Protein AF-A0A1L8WB40-F1 (afdb_monomer)

Secondary structure (DSSP, 8-state):
-HHHHHHTT----PPPTT-GGGTHHHHHHHHHHHHHTGGGSTT-TT----SPPPPHHHHHHHHHHIIIIIITTSPPTTTSS-HHHHHHHS-------SSHHHHHHHH----EEEEPBTTBEEETTEEEB-GGGGGGTTSEEEEEEETTEEEEEEEEETTEEEEEEE-TTTS-----HHHHHHHHT-

Radius of gyration: 23.48 Å; Cα contacts (8 Å, |Δi|>4): 204; chains: 1; bounding box: 61×47×58 Å

Organism: NCBI:txid150033

Structure (mmCIF, N/CA/C/O backbone):
data_AF-A0A1L8WB40-F1
#
_entry.id   AF-A0A1L8WB40-F1
#
loop_
_atom_site.group_PDB
_atom_site.id
_atom_site.type_symbol
_atom_site.label_atom_id
_atom_site.label_alt_id
_atom_site.label_comp_id
_atom_site.label_asym_id
_atom_site.label_entity_id
_atom_site.label_seq_id
_atom_site.pdbx_PDB_ins_code
_atom_site.Cartn_x
_atom_site.Cartn_y
_atom_site.Cartn_z
_atom_site.occupancy
_atom_site.B_iso_or_equiv
_atom_site.auth_seq_id
_atom_site.auth_comp_id
_atom_site.auth_asym_id
_atom_site.auth_atom_id
_atom_site.pdbx_PDB_model_num
ATOM 1 N N . MET A 1 1 ? -8.035 -10.895 1.094 1.00 56.00 1 MET A N 1
ATOM 2 C CA . MET A 1 1 ? -7.595 -10.949 -0.316 1.00 56.00 1 MET A CA 1
ATOM 3 C C . MET A 1 1 ? -8.743 -11.360 -1.226 1.00 56.00 1 MET A C 1
ATOM 5 O O . MET A 1 1 ? -9.128 -10.545 -2.044 1.00 56.00 1 MET A O 1
ATOM 9 N N . GLU A 1 2 ? -9.346 -12.543 -1.054 1.00 64.19 2 GLU A N 1
ATOM 10 C CA . GLU A 1 2 ? -10.452 -13.003 -1.922 1.00 64.19 2 GLU A CA 1
ATOM 11 C C . GLU A 1 2 ? -11.680 -12.093 -1.887 1.00 64.19 2 GLU A C 1
ATOM 13 O O . GLU A 1 2 ? -12.143 -11.659 -2.933 1.00 64.19 2 GLU A O 1
ATOM 18 N N . GLN A 1 3 ? -12.144 -11.724 -0.694 1.00 62.78 3 GLN A N 1
ATOM 19 C CA . GLN A 1 3 ? -13.311 -10.852 -0.537 1.00 62.78 3 GLN A CA 1
ATOM 20 C C . GLN A 1 3 ? -13.087 -9.454 -1.145 1.00 62.78 3 GLN A C 1
ATOM 22 O O . GLN A 1 3 ? -13.896 -8.993 -1.934 1.00 62.78 3 GLN A O 1
ATOM 27 N N . VAL A 1 4 ? -11.916 -8.855 -0.900 1.00 66.19 4 VAL A N 1
ATOM 28 C CA . VAL A 1 4 ? -11.497 -7.567 -1.491 1.00 66.19 4 VAL A CA 1
ATOM 29 C C . VAL A 1 4 ? -11.427 -7.639 -3.020 1.00 66.19 4 VAL A C 1
ATOM 31 O O . VAL A 1 4 ? -11.829 -6.707 -3.709 1.00 66.19 4 VAL A O 1
ATOM 34 N N . ALA A 1 5 ? -10.927 -8.749 -3.569 1.00 67.81 5 ALA A N 1
ATOM 35 C CA . ALA A 1 5 ? -10.870 -8.935 -5.012 1.00 67.81 5 ALA A CA 1
ATOM 36 C C . ALA A 1 5 ? -12.270 -9.075 -5.624 1.00 67.81 5 ALA A C 1
ATOM 38 O O . ALA A 1 5 ? -12.523 -8.501 -6.678 1.00 67.81 5 ALA A O 1
ATOM 39 N N . VAL A 1 6 ? -13.190 -9.774 -4.953 1.00 69.56 6 VAL A N 1
ATOM 40 C CA . VAL A 1 6 ? -14.598 -9.857 -5.368 1.00 69.56 6 VAL A CA 1
ATOM 41 C C . VAL A 1 6 ? -15.255 -8.475 -5.350 1.00 69.56 6 VAL A C 1
ATOM 43 O O . VAL A 1 6 ? -15.879 -8.101 -6.343 1.00 69.56 6 VAL A O 1
ATOM 46 N N . ASP A 1 7 ? -15.049 -7.697 -4.286 1.00 66.44 7 ASP A N 1
ATOM 47 C CA . ASP A 1 7 ? -15.608 -6.348 -4.137 1.00 66.44 7 ASP A CA 1
ATOM 48 C C . ASP A 1 7 ? -15.095 -5.399 -5.241 1.00 66.44 7 ASP A C 1
ATOM 50 O O . ASP A 1 7 ? -15.868 -4.665 -5.856 1.00 66.44 7 ASP A O 1
ATOM 54 N N . LEU A 1 8 ? -13.810 -5.501 -5.599 1.00 67.81 8 LEU A N 1
ATOM 55 C CA . LEU A 1 8 ? -13.196 -4.761 -6.712 1.00 67.81 8 LEU A CA 1
ATOM 56 C C . LEU A 1 8 ? -13.492 -5.335 -8.106 1.00 67.81 8 LEU A C 1
ATOM 58 O O . LEU A 1 8 ? -13.026 -4.791 -9.114 1.00 67.81 8 LEU A O 1
ATOM 62 N N . ARG A 1 9 ? -14.237 -6.444 -8.189 1.00 69.44 9 ARG A N 1
ATOM 63 C CA . ARG A 1 9 ? -14.461 -7.217 -9.424 1.00 69.44 9 ARG A CA 1
ATOM 64 C C . ARG A 1 9 ? -13.151 -7.637 -10.107 1.00 69.44 9 ARG A C 1
ATOM 66 O O . ARG A 1 9 ? -13.083 -7.771 -11.329 1.00 69.44 9 ARG A O 1
ATOM 73 N N . ILE A 1 10 ? -12.103 -7.848 -9.317 1.00 73.31 10 ILE A N 1
ATOM 74 C CA . ILE A 1 10 ? -10.821 -8.392 -9.753 1.00 73.31 10 ILE A CA 1
ATOM 75 C C . ILE A 1 10 ? -10.951 -9.909 -9.817 1.00 73.31 10 ILE A C 1
ATOM 77 O O . ILE A 1 10 ? -11.191 -10.583 -8.816 1.00 73.31 10 ILE A O 1
ATOM 81 N N . ASN A 1 11 ? -10.739 -10.464 -11.006 1.00 75.50 11 ASN A N 1
ATOM 82 C CA . ASN A 1 11 ? -10.680 -11.907 -11.167 1.00 75.50 11 ASN A CA 1
ATOM 83 C C . ASN A 1 11 ? -9.350 -12.445 -10.614 1.00 75.50 11 ASN A C 1
ATOM 85 O O . ASN A 1 11 ? -8.281 -12.143 -11.152 1.00 75.50 11 ASN A O 1
ATOM 89 N N . LEU A 1 12 ? -9.410 -13.244 -9.547 1.00 74.38 12 LEU A N 1
ATOM 90 C CA . LEU A 1 12 ? -8.233 -13.898 -8.981 1.00 74.38 12 LEU A CA 1
ATOM 91 C C . LEU A 1 12 ? -7.868 -15.131 -9.803 1.00 74.38 12 LEU A C 1
ATOM 93 O O . LEU A 1 12 ? -8.514 -16.173 -9.737 1.00 74.38 12 LEU A O 1
ATOM 97 N N . ILE A 1 13 ? -6.787 -15.013 -10.567 1.00 74.12 13 ILE A N 1
ATOM 98 C CA . ILE A 1 13 ? -6.238 -16.123 -11.341 1.00 74.12 13 ILE A CA 1
ATOM 99 C C . ILE A 1 13 ? -5.147 -16.792 -10.506 1.00 74.12 13 ILE A C 1
ATOM 101 O O . ILE A 1 13 ? -4.010 -16.321 -10.446 1.00 74.12 13 ILE A O 1
ATOM 105 N N . PHE A 1 14 ? -5.482 -17.912 -9.870 1.00 72.00 14 PHE A N 1
ATOM 106 C CA . PHE A 1 14 ? -4.502 -18.733 -9.166 1.00 72.00 14 PHE A CA 1
ATOM 107 C C . PHE A 1 14 ? -3.795 -19.670 -10.151 1.00 72.00 14 PHE A C 1
ATOM 109 O O . PHE A 1 14 ? -4.425 -20.467 -10.845 1.00 72.00 14 PHE A O 1
ATOM 116 N N . SER A 1 15 ? -2.464 -19.594 -10.222 1.00 67.38 15 SER A N 1
ATOM 117 C CA . SER A 1 15 ? -1.681 -20.568 -10.988 1.00 67.38 15 SER A CA 1
ATOM 118 C C . SER A 1 15 ? -1.681 -21.915 -10.262 1.00 67.38 15 SER A C 1
ATOM 120 O O . SER A 1 15 ? -1.287 -21.960 -9.095 1.00 67.38 15 SER A O 1
ATOM 122 N N . ALA A 1 16 ? -2.032 -23.004 -10.945 1.00 68.44 16 ALA A N 1
ATOM 123 C CA . ALA A 1 16 ? -1.848 -24.344 -10.397 1.00 68.44 16 ALA A CA 1
ATOM 124 C C . ALA A 1 16 ? -0.353 -24.657 -10.191 1.00 68.44 16 ALA A C 1
ATOM 126 O O . ALA A 1 16 ? 0.513 -24.183 -10.938 1.00 68.44 16 ALA A O 1
ATOM 127 N N . ILE A 1 17 ? -0.050 -25.460 -9.170 1.00 66.31 17 ILE A N 1
ATOM 128 C CA . ILE A 1 17 ? 1.313 -25.903 -8.853 1.00 66.31 17 ILE A CA 1
ATOM 129 C C . ILE A 1 17 ? 1.899 -26.617 -10.084 1.00 66.31 17 ILE A C 1
ATOM 131 O O . ILE A 1 17 ? 1.259 -27.490 -10.662 1.00 66.31 17 ILE A O 1
ATOM 135 N N . GLY A 1 18 ? 3.105 -26.221 -10.507 1.00 61.97 18 GLY A N 1
ATOM 136 C CA . GLY A 1 18 ? 3.812 -26.841 -11.636 1.00 61.97 18 GLY A CA 1
ATOM 137 C C . GLY A 1 18 ? 3.418 -26.353 -13.037 1.00 61.97 18 GLY A C 1
ATOM 138 O O . GLY A 1 18 ? 3.953 -26.873 -14.012 1.00 61.97 18 GLY A O 1
ATOM 139 N N . ILE A 1 19 ? 2.536 -25.350 -13.176 1.00 65.00 19 ILE A N 1
ATOM 140 C CA . ILE A 1 19 ? 2.158 -24.792 -14.489 1.00 65.00 19 ILE A CA 1
ATOM 141 C C . ILE A 1 19 ? 2.789 -23.398 -14.693 1.00 65.00 19 ILE A C 1
ATOM 143 O O . ILE A 1 19 ? 2.250 -22.396 -14.217 1.00 65.00 19 ILE A O 1
ATOM 147 N N . PRO A 1 20 ? 3.899 -23.283 -15.449 1.00 58.06 20 PRO A N 1
ATOM 148 C CA . PRO A 1 20 ? 4.644 -22.026 -15.607 1.00 58.06 20 PRO A CA 1
ATOM 149 C C . PRO A 1 20 ? 3.944 -20.990 -16.502 1.00 58.06 20 PRO A C 1
ATOM 151 O O . PRO A 1 20 ? 4.298 -19.811 -16.485 1.00 58.06 20 PRO A O 1
ATOM 154 N N . ARG A 1 21 ? 2.919 -21.388 -17.276 1.00 56.62 21 ARG A N 1
ATOM 155 C CA . ARG A 1 21 ? 2.256 -20.515 -18.269 1.00 56.62 21 ARG A CA 1
ATOM 156 C C . ARG A 1 21 ? 1.660 -19.228 -17.679 1.00 56.62 21 ARG A C 1
ATOM 158 O O . ARG A 1 21 ? 1.543 -18.249 -18.407 1.00 56.62 21 ARG A O 1
ATOM 165 N N . GLY A 1 22 ? 1.331 -19.202 -16.387 1.00 61.50 22 GLY A N 1
ATOM 166 C CA . GLY A 1 22 ? 0.844 -17.994 -15.708 1.00 61.50 22 GLY A CA 1
ATOM 167 C C . GLY A 1 22 ? 1.938 -17.026 -15.233 1.00 61.50 22 GLY A C 1
ATOM 168 O O . GLY A 1 22 ? 1.626 -15.879 -14.931 1.00 61.50 22 GLY A O 1
ATOM 169 N N . ARG A 1 23 ? 3.207 -17.458 -15.159 1.00 65.12 23 ARG A N 1
ATOM 170 C CA . ARG A 1 23 ? 4.288 -16.737 -14.451 1.00 65.12 23 ARG A CA 1
ATOM 171 C C . ARG A 1 23 ? 5.359 -16.133 -15.360 1.00 65.12 23 ARG A C 1
ATOM 173 O O . ARG A 1 23 ? 5.970 -15.137 -14.986 1.00 65.12 23 ARG A O 1
ATOM 180 N N . GLY A 1 24 ? 5.524 -16.646 -16.582 1.00 68.56 24 GLY A N 1
ATOM 181 C CA . GLY A 1 24 ? 6.648 -16.280 -17.460 1.00 68.56 24 GLY A CA 1
ATOM 182 C C . GLY A 1 24 ? 6.782 -14.786 -17.807 1.00 68.56 24 GLY A C 1
ATOM 183 O O . GLY A 1 24 ? 7.887 -14.307 -18.051 1.00 68.56 24 GLY A O 1
ATOM 184 N N . LYS A 1 25 ? 5.685 -14.012 -17.798 1.00 70.88 25 LYS A N 1
ATOM 185 C CA . LYS A 1 25 ? 5.754 -12.549 -17.993 1.00 70.88 25 LYS A CA 1
ATOM 186 C C . LYS A 1 25 ? 6.391 -11.836 -16.796 1.00 70.88 25 LYS A C 1
ATOM 188 O O . LYS A 1 25 ? 7.218 -10.951 -16.986 1.00 70.88 25 LYS A O 1
ATOM 193 N N . ILE A 1 26 ? 6.012 -12.239 -15.584 1.00 73.31 26 ILE A N 1
ATOM 194 C CA . ILE A 1 26 ? 6.526 -11.678 -14.329 1.00 73.31 26 ILE A CA 1
ATOM 195 C C . ILE A 1 26 ? 8.000 -12.064 -14.160 1.00 73.31 26 ILE A C 1
ATOM 197 O O . ILE A 1 26 ? 8.829 -11.222 -13.830 1.00 73.31 26 ILE A O 1
ATOM 201 N N . GLU A 1 27 ? 8.344 -13.311 -14.480 1.00 78.50 27 GLU A N 1
ATOM 202 C CA . GLU A 1 27 ? 9.726 -13.800 -14.448 1.00 78.50 27 GLU A CA 1
ATOM 203 C C . GLU A 1 27 ? 10.638 -13.003 -15.393 1.00 78.50 27 GLU A C 1
ATOM 205 O O . GLU A 1 27 ? 11.726 -12.590 -14.996 1.00 78.50 27 GLU A O 1
ATOM 210 N N . ARG A 1 28 ? 10.177 -12.692 -16.615 1.00 83.50 28 ARG A N 1
ATOM 211 C CA . ARG A 1 28 ? 10.947 -11.867 -17.561 1.00 83.50 28 ARG A CA 1
ATOM 212 C C . ARG A 1 28 ? 11.146 -10.431 -17.076 1.00 83.50 28 ARG A C 1
ATOM 214 O O . ARG A 1 28 ? 12.211 -9.852 -17.289 1.00 83.50 28 ARG A O 1
ATOM 221 N N . PHE A 1 29 ? 10.138 -9.853 -16.429 1.00 84.00 29 PHE A N 1
ATOM 222 C CA . PHE A 1 29 ? 10.260 -8.530 -15.824 1.00 84.00 29 PHE A CA 1
ATOM 223 C C . PHE A 1 29 ? 11.302 -8.521 -14.699 1.00 84.00 29 PHE A C 1
ATOM 225 O O . PHE A 1 29 ? 12.186 -7.668 -14.703 1.00 84.00 29 PHE A O 1
ATOM 232 N N . PHE A 1 30 ? 11.274 -9.506 -13.795 1.00 85.12 30 PHE A N 1
ATOM 233 C CA . PHE A 1 30 ? 12.296 -9.625 -12.750 1.00 85.12 30 PHE A CA 1
ATOM 234 C C . PHE A 1 30 ? 13.694 -9.852 -13.319 1.00 85.12 30 PHE A C 1
ATOM 236 O O . PHE A 1 30 ? 14.641 -9.229 -12.853 1.00 85.12 30 PHE A O 1
ATOM 243 N N . GLN A 1 31 ? 13.826 -10.661 -14.373 1.00 86.38 31 GLN A N 1
ATOM 244 C CA . GLN A 1 31 ? 15.098 -10.809 -15.076 1.00 86.38 31 GLN A CA 1
ATOM 245 C C . GLN A 1 31 ? 15.602 -9.467 -15.631 1.00 86.38 31 GLN A C 1
ATOM 247 O O . GLN A 1 31 ? 16.786 -9.170 -15.530 1.00 86.38 31 GLN A O 1
ATOM 252 N N . THR A 1 32 ? 14.703 -8.635 -16.163 1.00 88.00 32 THR A N 1
ATOM 253 C CA . THR A 1 32 ? 15.048 -7.304 -16.687 1.00 88.00 32 THR A CA 1
ATOM 254 C C . THR A 1 32 ? 15.503 -6.367 -15.570 1.00 88.00 32 THR A C 1
ATOM 256 O O . THR A 1 32 ? 16.492 -5.665 -15.735 1.00 88.00 32 THR A O 1
ATOM 259 N N . ILE A 1 33 ? 14.828 -6.377 -14.414 1.00 89.06 33 ILE A N 1
ATOM 260 C CA . ILE A 1 33 ? 15.270 -5.618 -13.234 1.00 89.06 33 ILE A CA 1
ATOM 261 C C . ILE A 1 33 ? 16.654 -6.089 -12.780 1.00 89.06 33 ILE A C 1
ATOM 263 O O . ILE A 1 33 ? 17.515 -5.256 -12.508 1.00 89.06 33 ILE A O 1
ATOM 267 N N . ASN A 1 34 ? 16.878 -7.403 -12.715 1.00 88.12 34 ASN A N 1
ATOM 268 C CA . ASN A 1 34 ? 18.169 -7.948 -12.310 1.00 88.12 34 ASN A CA 1
ATOM 269 C C . ASN A 1 34 ? 19.281 -7.447 -13.241 1.00 88.12 34 ASN A C 1
ATOM 271 O O . ASN A 1 34 ? 20.235 -6.843 -12.764 1.00 88.12 34 ASN A O 1
ATOM 275 N N . GLN A 1 35 ? 19.090 -7.603 -14.552 1.00 87.94 35 GLN A N 1
ATOM 276 C CA . GLN A 1 35 ? 20.104 -7.299 -15.564 1.00 87.94 35 GLN A CA 1
ATOM 277 C C . GLN A 1 35 ? 20.331 -5.802 -15.790 1.00 87.94 35 GLN A C 1
ATOM 279 O O . GLN A 1 35 ? 21.453 -5.363 -15.996 1.00 87.94 35 GLN A O 1
ATOM 284 N N . MET A 1 36 ? 19.268 -4.997 -15.789 1.00 88.06 36 MET A N 1
ATOM 285 C CA . MET A 1 36 ? 19.375 -3.582 -16.159 1.00 88.06 36 MET A CA 1
ATOM 286 C C . MET A 1 36 ? 19.547 -2.649 -14.962 1.00 88.06 36 MET A C 1
ATOM 288 O O . MET A 1 36 ? 20.077 -1.556 -15.129 1.00 88.06 36 MET A O 1
ATOM 292 N N . LEU A 1 37 ? 19.089 -3.051 -13.772 1.00 88.81 37 LEU A N 1
ATOM 293 C CA . LEU A 1 37 ? 19.162 -2.222 -12.570 1.00 88.81 37 LEU A CA 1
ATOM 294 C C . LEU A 1 37 ? 20.093 -2.830 -11.523 1.00 88.81 37 LEU A C 1
ATOM 296 O O . LEU A 1 37 ? 21.031 -2.164 -11.096 1.00 88.81 37 LEU A O 1
ATOM 300 N N . LEU A 1 38 ? 19.823 -4.058 -11.070 1.00 88.19 38 LEU A N 1
ATOM 301 C CA . LEU A 1 38 ? 20.480 -4.603 -9.875 1.00 88.19 38 LEU A CA 1
ATOM 302 C C . LEU A 1 38 ? 21.948 -4.951 -10.106 1.00 88.19 38 LEU A C 1
ATOM 304 O O . LEU A 1 38 ? 22.751 -4.685 -9.218 1.00 88.19 38 LEU A O 1
ATOM 308 N N . GLU A 1 39 ? 22.306 -5.449 -11.290 1.00 86.12 39 GLU A N 1
ATOM 309 C CA . GLU A 1 39 ? 23.699 -5.679 -11.696 1.00 86.12 39 GLU A CA 1
ATOM 310 C C . GLU A 1 39 ? 24.565 -4.412 -11.605 1.00 86.12 39 GLU A C 1
ATOM 312 O O . GLU A 1 39 ? 25.773 -4.513 -11.448 1.00 86.12 39 GLU A O 1
ATOM 317 N N . GLY A 1 40 ? 23.985 -3.210 -11.664 1.00 83.06 40 GLY A N 1
ATOM 318 C CA . GLY A 1 40 ? 24.723 -1.950 -11.515 1.00 83.06 40 GLY A CA 1
ATOM 319 C C . GLY A 1 40 ? 24.807 -1.420 -10.079 1.00 83.06 40 GLY A C 1
ATOM 320 O O . GLY A 1 40 ? 25.403 -0.366 -9.855 1.00 83.06 40 GLY A O 1
ATOM 321 N N . LEU A 1 41 ? 24.174 -2.080 -9.101 1.00 86.62 41 LEU A N 1
ATOM 322 C CA . LEU A 1 41 ? 24.087 -1.592 -7.722 1.00 86.62 41 LEU A CA 1
ATOM 323 C C . LEU A 1 41 ? 25.095 -2.281 -6.788 1.00 86.62 41 LEU A C 1
ATOM 325 O O . LEU A 1 41 ? 25.393 -3.468 -6.946 1.00 86.62 41 LEU A O 1
ATOM 329 N N . PRO A 1 42 ? 25.593 -1.562 -5.763 1.00 82.06 42 PRO A N 1
ATOM 330 C CA . PRO A 1 42 ? 26.473 -2.151 -4.763 1.00 82.06 42 PRO A CA 1
ATOM 331 C C . PRO A 1 42 ? 25.717 -3.197 -3.933 1.00 82.06 42 PRO A C 1
ATOM 333 O O . PRO A 1 42 ? 24.586 -2.963 -3.500 1.00 82.06 42 PRO A O 1
ATOM 336 N N . GLY A 1 43 ? 26.355 -4.346 -3.700 1.00 77.88 43 GLY A N 1
ATOM 337 C CA . GLY A 1 43 ? 25.769 -5.470 -2.964 1.00 77.88 43 GLY A CA 1
ATOM 338 C C . GLY A 1 43 ? 24.983 -6.471 -3.819 1.00 77.88 43 GLY A C 1
ATOM 339 O O . GLY A 1 43 ? 24.322 -7.344 -3.258 1.00 77.88 43 GLY A O 1
ATOM 340 N N . TYR A 1 44 ? 25.038 -6.374 -5.153 1.00 82.25 44 TYR A N 1
ATOM 341 C CA . TYR A 1 44 ? 24.562 -7.448 -6.029 1.00 82.25 44 TYR A CA 1
ATOM 342 C C . TYR A 1 44 ? 25.438 -8.697 -5.867 1.00 82.25 44 TYR A C 1
ATOM 344 O O . TYR A 1 44 ? 26.654 -8.582 -5.761 1.00 82.25 44 TYR A O 1
ATOM 352 N N . ILE A 1 45 ? 24.823 -9.885 -5.851 1.00 75.88 45 ILE A N 1
ATOM 353 C CA . ILE A 1 45 ? 25.467 -11.159 -5.462 1.00 75.88 45 ILE A CA 1
ATOM 354 C C . ILE A 1 45 ? 26.735 -11.452 -6.280 1.00 75.88 45 ILE A C 1
ATOM 356 O O . ILE A 1 45 ? 27.681 -12.037 -5.760 1.00 75.88 45 ILE A O 1
ATOM 360 N N . GLU A 1 46 ? 26.766 -11.029 -7.543 1.00 68.88 46 GLU A N 1
ATOM 361 C CA . GLU A 1 46 ? 27.889 -11.268 -8.458 1.00 68.88 46 GLU A CA 1
ATOM 362 C C . GLU A 1 46 ? 28.898 -10.103 -8.500 1.00 68.88 46 GLU A C 1
ATOM 364 O O . GLU A 1 46 ? 29.992 -10.255 -9.041 1.00 68.88 46 GLU A O 1
ATOM 369 N N . ASN A 1 47 ? 28.580 -8.968 -7.866 1.00 66.00 47 ASN A N 1
ATOM 370 C CA . ASN A 1 47 ? 29.466 -7.813 -7.752 1.00 66.00 47 ASN A CA 1
ATOM 371 C C . ASN A 1 47 ? 30.076 -7.732 -6.352 1.00 66.00 47 ASN A C 1
ATOM 373 O O . ASN A 1 47 ? 29.474 -7.208 -5.411 1.00 66.00 47 ASN A O 1
ATOM 377 N N . ASN A 1 48 ? 31.332 -8.160 -6.234 1.00 60.50 48 ASN A N 1
ATOM 378 C CA . ASN A 1 48 ? 32.162 -7.879 -5.062 1.00 60.50 48 ASN A CA 1
ATOM 379 C C . ASN A 1 48 ? 32.596 -6.403 -5.051 1.00 60.50 48 ASN A C 1
ATOM 381 O O . ASN A 1 48 ? 33.757 -6.075 -5.293 1.00 60.50 48 ASN A O 1
ATOM 385 N N . CYS A 1 49 ? 31.658 -5.496 -4.784 1.00 60.59 49 CYS A N 1
ATOM 386 C CA . CYS A 1 49 ? 31.956 -4.082 -4.590 1.00 60.59 49 CYS A CA 1
ATOM 387 C C . CYS A 1 49 ? 32.187 -3.793 -3.101 1.00 60.59 49 CYS A C 1
ATOM 389 O O . CYS A 1 49 ? 31.297 -4.002 -2.282 1.00 60.59 49 CYS A O 1
ATOM 391 N N . ASN A 1 50 ? 33.343 -3.212 -2.763 1.00 65.56 50 ASN A N 1
ATOM 392 C CA . ASN A 1 50 ? 33.642 -2.649 -1.431 1.00 65.56 50 ASN A CA 1
ATOM 393 C C . ASN A 1 50 ? 32.906 -1.317 -1.158 1.00 65.56 50 ASN A C 1
ATOM 395 O O . ASN A 1 50 ? 33.258 -0.570 -0.244 1.00 65.56 50 ASN A O 1
ATOM 399 N N . GLU A 1 51 ? 31.918 -0.979 -1.983 1.00 71.19 51 GLU A N 1
ATOM 400 C CA . GLU A 1 51 ? 31.148 0.250 -1.863 1.00 71.19 51 GLU A CA 1
ATOM 401 C C . GLU A 1 51 ? 30.118 0.155 -0.735 1.00 71.19 51 GLU A C 1
ATOM 403 O O . GLU A 1 51 ? 29.655 -0.921 -0.351 1.00 71.19 51 GLU A O 1
ATOM 408 N N . LYS A 1 52 ? 29.735 1.316 -0.196 1.00 79.62 52 LYS A N 1
ATOM 409 C CA . LYS A 1 52 ? 28.734 1.404 0.865 1.00 79.62 52 LYS A CA 1
ATOM 410 C C . LYS A 1 52 ? 27.400 0.824 0.382 1.00 79.62 52 LYS A C 1
ATOM 412 O O . LYS A 1 52 ? 26.851 1.269 -0.626 1.00 79.62 52 LYS A O 1
ATOM 417 N N . LEU A 1 53 ? 26.863 -0.127 1.146 1.00 83.19 53 LEU A N 1
ATOM 418 C CA . LEU A 1 53 ? 25.546 -0.707 0.893 1.00 83.19 53 LEU A CA 1
ATOM 419 C C . LEU A 1 53 ? 24.451 0.365 0.950 1.00 83.19 53 LEU A C 1
ATOM 421 O O . LEU A 1 53 ? 24.494 1.284 1.774 1.00 83.19 53 LEU A O 1
ATOM 425 N N . LEU A 1 54 ? 23.459 0.216 0.074 1.00 84.50 54 LEU A N 1
ATOM 426 C CA . LEU A 1 54 ? 22.316 1.119 -0.006 1.00 84.50 54 LEU A CA 1
ATOM 427 C C . LEU A 1 54 ? 21.368 0.902 1.172 1.00 84.50 54 LEU A C 1
ATOM 429 O O . LEU A 1 54 ? 21.061 -0.226 1.558 1.00 84.50 54 LEU A O 1
ATOM 433 N N . THR A 1 55 ? 20.824 1.998 1.688 1.00 89.62 55 THR A N 1
ATOM 434 C CA . THR A 1 55 ? 19.650 1.939 2.558 1.00 89.62 55 THR A CA 1
ATOM 435 C C . THR A 1 55 ? 18.402 1.571 1.751 1.00 89.62 55 THR A C 1
ATOM 437 O O . THR A 1 55 ? 18.317 1.799 0.540 1.00 89.62 55 THR A O 1
ATOM 440 N N . ILE A 1 56 ? 17.372 1.056 2.428 1.00 87.19 56 ILE A N 1
ATOM 441 C CA . ILE A 1 56 ? 16.094 0.721 1.780 1.00 87.19 56 ILE A CA 1
ATOM 442 C C . ILE A 1 56 ? 15.449 1.931 1.084 1.00 87.19 56 ILE A C 1
ATOM 444 O O . ILE A 1 56 ? 14.824 1.785 0.035 1.00 87.19 56 ILE A O 1
ATOM 448 N N . GLN A 1 57 ? 15.609 3.134 1.641 1.00 86.44 57 GLN A N 1
ATOM 449 C CA . GLN A 1 57 ? 15.060 4.363 1.067 1.00 86.44 57 GLN A CA 1
ATOM 450 C C . GLN A 1 57 ? 15.794 4.763 -0.218 1.00 86.44 57 GLN A C 1
ATOM 452 O O . GLN A 1 57 ? 15.153 5.102 -1.214 1.00 86.44 57 GLN A O 1
ATOM 457 N N . GLU A 1 58 ? 17.125 4.670 -0.231 1.00 88.62 58 GLU A N 1
ATOM 458 C CA . GLU A 1 58 ? 17.933 4.940 -1.425 1.00 88.62 58 GLU A CA 1
ATOM 459 C C . GLU A 1 58 ? 17.644 3.930 -2.536 1.00 88.62 58 GLU A C 1
ATOM 461 O O . GLU A 1 58 ? 17.468 4.318 -3.692 1.00 88.62 58 GLU A O 1
ATOM 466 N N . PHE A 1 59 ? 17.532 2.646 -2.183 1.00 90.12 59 PHE A N 1
ATOM 467 C CA . PHE A 1 59 ? 17.158 1.598 -3.125 1.00 90.12 59 PHE A CA 1
ATOM 468 C C . PHE A 1 59 ? 15.789 1.871 -3.756 1.00 90.12 59 PHE A C 1
ATOM 470 O O . PHE A 1 59 ? 15.671 1.877 -4.982 1.00 90.12 59 PHE A O 1
ATOM 477 N N . LYS A 1 60 ? 14.772 2.182 -2.936 1.00 89.31 60 LYS A N 1
ATOM 478 C CA . LYS A 1 60 ? 13.437 2.562 -3.424 1.00 89.31 60 LYS A CA 1
ATOM 479 C C . LYS A 1 60 ? 13.524 3.715 -4.420 1.00 89.31 60 LYS A C 1
ATOM 481 O O . LYS A 1 60 ? 12.957 3.618 -5.504 1.00 89.31 60 LYS A O 1
ATOM 486 N N . LYS A 1 61 ? 14.268 4.777 -4.100 1.00 91.75 61 LYS A N 1
ATOM 487 C CA . LYS A 1 61 ? 14.423 5.932 -4.995 1.00 91.75 61 LYS A CA 1
ATOM 488 C C . LYS A 1 61 ? 15.042 5.539 -6.340 1.00 91.75 61 LYS A C 1
ATOM 490 O O . LYS A 1 61 ? 14.520 5.937 -7.378 1.00 91.75 61 LYS A O 1
ATOM 495 N N . LYS A 1 62 ? 16.111 4.735 -6.335 1.00 91.00 62 LYS A N 1
ATOM 496 C CA . LYS A 1 62 ? 16.757 4.251 -7.568 1.00 91.00 62 LYS A CA 1
ATOM 497 C C . LYS A 1 62 ? 15.816 3.382 -8.405 1.00 91.00 62 LYS A C 1
ATOM 499 O O . LYS A 1 62 ? 15.702 3.604 -9.606 1.00 91.00 62 LYS A O 1
ATOM 504 N N . LEU A 1 63 ? 15.094 2.460 -7.769 1.00 91.94 63 LEU A N 1
ATOM 505 C CA . LEU A 1 63 ? 14.113 1.604 -8.438 1.00 91.94 63 LEU A CA 1
ATOM 506 C C . LEU A 1 63 ? 12.974 2.423 -9.059 1.00 91.94 63 LEU A C 1
ATOM 508 O O . LEU A 1 63 ? 12.610 2.190 -10.209 1.00 91.94 63 LEU A O 1
ATOM 512 N N . HIS A 1 64 ? 12.444 3.416 -8.341 1.00 92.19 64 HIS A N 1
ATOM 513 C CA . HIS A 1 64 ? 11.420 4.319 -8.874 1.00 92.19 64 HIS A CA 1
ATOM 514 C C . HIS A 1 64 ? 11.918 5.097 -10.099 1.00 92.19 64 HIS A C 1
ATOM 516 O O . HIS A 1 64 ? 11.217 5.146 -11.110 1.00 92.19 64 HIS A O 1
ATOM 522 N N . CYS A 1 65 ? 13.127 5.665 -10.035 1.00 92.94 65 CYS A N 1
ATOM 523 C CA . CYS A 1 65 ? 13.729 6.358 -11.175 1.00 92.94 65 CYS A CA 1
ATOM 524 C C . CYS A 1 65 ? 13.889 5.429 -12.386 1.00 92.94 65 CYS A C 1
ATOM 526 O O . CYS A 1 65 ? 13.502 5.811 -13.487 1.00 92.94 65 CYS A O 1
ATOM 528 N N . PHE A 1 66 ? 14.394 4.210 -12.179 1.00 92.94 66 PHE A N 1
ATOM 529 C CA . PHE A 1 66 ? 14.550 3.207 -13.234 1.00 92.94 66 PHE A CA 1
ATOM 530 C C . PHE A 1 66 ? 13.216 2.867 -13.909 1.00 92.94 66 PHE A C 1
ATOM 532 O O . PHE A 1 66 ? 13.102 2.907 -15.133 1.00 92.94 66 PHE A O 1
ATOM 539 N N . LEU A 1 67 ? 12.172 2.582 -13.124 1.00 91.62 67 LEU A N 1
ATOM 540 C CA . LEU A 1 67 ? 10.872 2.205 -13.681 1.00 91.62 67 LEU A CA 1
ATOM 541 C C . LEU A 1 67 ? 10.257 3.321 -14.532 1.00 91.62 67 LEU A C 1
ATOM 543 O O . LEU A 1 67 ? 9.769 3.060 -15.632 1.00 91.62 67 LEU A O 1
ATOM 547 N N . ILE A 1 68 ? 10.276 4.556 -14.026 1.00 90.75 68 ILE A N 1
ATOM 548 C CA . ILE A 1 68 ? 9.608 5.696 -14.665 1.00 90.75 68 ILE A CA 1
ATOM 549 C C . ILE A 1 68 ? 10.402 6.189 -15.877 1.00 90.75 68 ILE A C 1
ATOM 551 O O . ILE A 1 68 ? 9.820 6.404 -16.942 1.00 90.75 68 ILE A O 1
ATOM 555 N N . ASN A 1 69 ? 11.714 6.363 -15.718 1.00 91.06 69 ASN A N 1
ATOM 556 C CA . ASN A 1 69 ? 12.535 7.059 -16.705 1.00 91.06 69 ASN A CA 1
ATOM 557 C C . ASN A 1 69 ? 13.158 6.113 -17.735 1.00 91.06 69 ASN A C 1
ATOM 559 O O . ASN A 1 69 ? 13.400 6.540 -18.859 1.00 91.06 69 ASN A O 1
ATOM 563 N N . GLU A 1 70 ? 13.396 4.846 -17.385 1.00 89.44 70 GLU A N 1
ATOM 564 C CA . GLU A 1 70 ? 14.104 3.901 -18.255 1.00 89.44 70 GLU A CA 1
ATOM 565 C C . GLU A 1 70 ? 13.179 2.789 -18.751 1.00 89.44 70 GLU A C 1
ATOM 567 O O . GLU A 1 70 ? 12.875 2.724 -19.944 1.00 89.44 70 GLU A O 1
ATOM 572 N N . TYR A 1 71 ? 12.671 1.938 -17.857 1.00 90.06 71 TYR A N 1
ATOM 573 C CA . TYR A 1 71 ? 11.902 0.750 -18.245 1.00 90.06 71 TYR A CA 1
ATOM 574 C C . TYR A 1 71 ? 10.639 1.102 -19.045 1.00 90.06 71 TYR A C 1
ATOM 576 O O . TYR A 1 71 ? 10.422 0.574 -20.135 1.00 90.06 71 TYR A O 1
ATOM 584 N N . ASN A 1 72 ? 9.825 2.037 -18.545 1.00 89.69 72 ASN A N 1
ATOM 585 C CA . ASN A 1 72 ? 8.570 2.415 -19.200 1.00 89.69 72 ASN A CA 1
ATOM 586 C C . ASN A 1 72 ? 8.767 3.169 -20.526 1.00 89.69 72 ASN A C 1
ATOM 588 O O . ASN A 1 72 ? 7.853 3.182 -21.355 1.00 89.69 72 ASN A O 1
ATOM 592 N N . GLN A 1 73 ? 9.937 3.781 -20.729 1.00 89.00 73 GLN A N 1
ATOM 593 C CA . GLN A 1 73 ? 10.289 4.530 -21.940 1.00 89.00 73 GLN A CA 1
ATOM 594 C C . GLN A 1 73 ? 10.977 3.657 -22.997 1.00 89.00 73 GLN A C 1
ATOM 596 O O . GLN A 1 73 ? 10.889 3.948 -24.191 1.00 89.00 73 GLN A O 1
ATOM 601 N N . THR A 1 74 ? 11.631 2.571 -22.582 1.00 87.81 74 THR A N 1
ATOM 602 C CA . THR A 1 74 ? 12.378 1.681 -23.475 1.00 87.81 74 THR A CA 1
ATOM 603 C C . THR A 1 74 ? 11.432 0.872 -24.360 1.00 87.81 74 THR A C 1
ATOM 605 O O . THR A 1 74 ? 10.413 0.348 -23.911 1.00 87.81 74 THR A O 1
ATOM 608 N N . ASN A 1 75 ? 11.767 0.742 -25.646 1.00 87.62 75 ASN A N 1
ATOM 609 C CA . ASN A 1 75 ? 10.988 -0.074 -26.575 1.00 87.62 75 ASN A CA 1
ATOM 610 C C . ASN A 1 75 ? 11.087 -1.554 -26.199 1.00 87.62 75 ASN A C 1
ATOM 612 O O . ASN A 1 75 ? 12.171 -2.136 -26.186 1.00 87.62 75 ASN A O 1
ATOM 616 N N . HIS A 1 76 ? 9.943 -2.186 -25.944 1.00 83.75 76 HIS A N 1
ATOM 617 C CA . HIS A 1 76 ? 9.914 -3.592 -25.567 1.00 83.75 76 HIS A CA 1
ATOM 618 C C . HIS A 1 76 ? 9.919 -4.483 -26.814 1.00 83.75 76 HIS A C 1
ATOM 620 O O . HIS A 1 76 ? 9.055 -4.345 -27.678 1.00 83.75 76 HIS A O 1
ATOM 626 N N . SER A 1 77 ? 10.823 -5.461 -26.897 1.00 81.50 77 SER A N 1
ATOM 627 C CA . SER A 1 77 ? 11.002 -6.308 -28.092 1.00 81.50 77 SER A CA 1
ATOM 628 C C . SER A 1 77 ? 9.731 -7.056 -28.528 1.00 81.50 77 SER A C 1
ATOM 630 O O . SER A 1 77 ? 9.422 -7.115 -29.715 1.00 81.50 77 SER A O 1
ATOM 632 N N . SER A 1 78 ? 8.943 -7.577 -27.580 1.00 81.25 78 SER A N 1
ATOM 633 C CA . SER A 1 78 ? 7.681 -8.276 -27.885 1.00 81.25 78 SER A CA 1
ATOM 634 C C . SER A 1 78 ? 6.523 -7.356 -28.289 1.00 81.25 78 SER A C 1
ATOM 636 O O . SER A 1 78 ? 5.673 -7.765 -29.071 1.00 81.25 78 SER A O 1
ATOM 638 N N . ILE A 1 79 ? 6.462 -6.137 -27.742 1.00 81.25 79 ILE A N 1
ATOM 639 C CA . ILE A 1 79 ? 5.347 -5.193 -27.952 1.00 81.25 79 ILE A CA 1
ATOM 640 C C . ILE A 1 79 ? 5.682 -4.234 -29.111 1.00 81.25 79 ILE A C 1
ATOM 642 O O . ILE A 1 79 ? 4.791 -3.643 -29.712 1.00 81.25 79 ILE A O 1
ATOM 646 N N . LYS A 1 80 ? 6.973 -4.115 -29.454 1.00 87.19 80 LYS A N 1
ATOM 647 C CA . LYS A 1 80 ? 7.573 -3.230 -30.467 1.00 87.19 80 LYS A CA 1
ATOM 648 C C . LYS A 1 80 ? 7.354 -1.731 -30.236 1.00 87.19 80 LYS A C 1
ATOM 650 O O . LYS A 1 80 ? 7.820 -0.922 -31.029 1.00 87.19 80 LYS A O 1
ATOM 655 N N . VAL A 1 81 ? 6.704 -1.363 -29.136 1.00 88.12 81 VAL A N 1
ATOM 656 C CA . VAL A 1 81 ? 6.533 0.010 -28.649 1.00 88.12 81 VAL A CA 1
ATOM 657 C C . VAL A 1 81 ? 6.927 0.081 -27.174 1.00 88.12 81 VAL A C 1
ATOM 659 O O . VAL A 1 81 ? 7.077 -0.955 -26.514 1.00 88.12 81 VAL A O 1
ATOM 662 N N . SER A 1 82 ? 7.119 1.292 -26.651 1.00 87.81 82 SER A N 1
ATOM 663 C CA . SER A 1 82 ? 7.389 1.483 -25.228 1.00 87.81 82 SER A CA 1
ATOM 664 C C . SER A 1 82 ? 6.150 1.159 -24.379 1.00 87.81 82 SER A C 1
ATOM 666 O O . SER A 1 82 ? 5.022 1.447 -24.809 1.00 87.81 82 SER A O 1
AT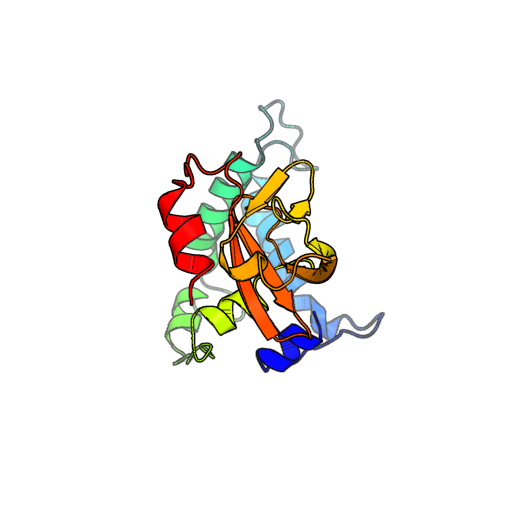OM 668 N N . PRO A 1 83 ? 6.321 0.565 -23.181 1.00 87.12 83 PRO A N 1
ATOM 669 C CA . PRO A 1 83 ? 5.211 0.241 -22.287 1.00 87.12 83 PRO A CA 1
ATOM 670 C C . PRO A 1 83 ? 4.282 1.427 -22.023 1.00 87.12 83 PRO A C 1
ATOM 672 O O . PRO A 1 83 ? 3.065 1.260 -22.061 1.00 87.12 83 PRO A O 1
ATOM 675 N N . ILE A 1 84 ? 4.835 2.633 -21.840 1.00 88.25 84 ILE A N 1
ATOM 676 C CA . ILE A 1 84 ? 4.038 3.837 -21.581 1.00 88.25 84 ILE A CA 1
ATOM 677 C C . ILE A 1 84 ? 3.144 4.221 -22.764 1.00 88.25 84 ILE A C 1
ATOM 679 O O . ILE A 1 84 ? 1.973 4.534 -22.565 1.00 88.25 84 ILE A O 1
ATOM 683 N N . LYS A 1 85 ? 3.659 4.130 -23.999 1.00 87.00 85 LYS A N 1
ATOM 684 C CA . LYS A 1 85 ? 2.874 4.412 -25.208 1.00 87.00 85 LYS A CA 1
ATOM 685 C C . LYS A 1 85 ? 1.748 3.401 -25.347 1.00 87.00 85 LYS A C 1
ATOM 687 O O . LYS A 1 85 ? 0.595 3.794 -25.486 1.00 87.00 85 LYS A O 1
ATOM 692 N N . LYS A 1 86 ? 2.065 2.111 -25.199 1.00 86.56 86 LYS A N 1
ATOM 693 C CA . LYS A 1 86 ? 1.063 1.043 -25.272 1.00 86.56 86 LYS A CA 1
ATOM 694 C C . LYS A 1 86 ? -0.035 1.204 -24.223 1.00 86.56 86 LYS A C 1
ATOM 696 O O . LYS A 1 86 ? -1.202 1.007 -24.542 1.00 86.56 86 LYS A O 1
ATOM 701 N N . TRP A 1 87 ? 0.344 1.571 -23.000 1.00 84.25 87 TRP A N 1
ATOM 702 C CA . TRP A 1 87 ? -0.594 1.844 -21.916 1.00 84.25 87 TRP A CA 1
ATOM 703 C C . TRP A 1 87 ? -1.505 3.034 -22.235 1.00 84.25 87 TRP A C 1
ATOM 705 O O . TRP A 1 87 ? -2.707 2.950 -22.022 1.00 84.25 87 TRP A O 1
ATOM 715 N N . SER A 1 88 ? -0.952 4.112 -22.802 1.00 85.00 88 SER A N 1
ATOM 716 C CA . SER A 1 88 ? -1.720 5.312 -23.166 1.00 85.00 88 SER A CA 1
ATOM 717 C C . SER A 1 88 ? -2.613 5.155 -24.405 1.00 85.00 88 SER A C 1
ATOM 719 O O . SER A 1 88 ? -3.579 5.895 -24.554 1.00 85.00 88 SER A O 1
ATOM 721 N N . GLU A 1 89 ? -2.300 4.214 -25.303 1.00 83.81 89 GLU A N 1
ATOM 722 C CA . GLU A 1 89 ? -3.070 3.958 -26.531 1.00 83.81 89 GLU A CA 1
ATOM 723 C C . GLU A 1 89 ? -4.436 3.322 -26.256 1.00 83.81 89 GLU A C 1
ATOM 725 O O . GLU A 1 89 ? -5.388 3.539 -27.006 1.00 83.81 89 GLU A O 1
ATOM 730 N N . GLN A 1 90 ? -4.538 2.493 -25.217 1.00 72.56 90 GLN A N 1
ATOM 731 C CA . GLN A 1 90 ? -5.816 1.920 -24.820 1.00 72.56 90 GLN A CA 1
ATOM 732 C C . GLN A 1 90 ? -6.550 2.926 -23.941 1.00 72.56 90 GLN A C 1
ATOM 734 O O . GLN A 1 90 ? -6.022 3.356 -22.919 1.00 72.56 90 GLN A O 1
ATOM 739 N N . LEU A 1 91 ? -7.798 3.253 -24.300 1.00 67.25 91 LEU A N 1
ATOM 740 C CA . LEU A 1 91 ? -8.734 3.863 -23.357 1.00 67.25 91 LEU A CA 1
ATOM 741 C C . LEU A 1 91 ? -9.005 2.848 -22.242 1.00 67.25 91 LEU A C 1
ATOM 743 O O . LEU A 1 91 ? -9.947 2.059 -22.295 1.00 67.25 91 LEU A O 1
ATOM 747 N N . PHE A 1 92 ? -8.124 2.831 -21.250 1.00 69.75 92 PHE A N 1
ATOM 748 C CA . PHE A 1 92 ? -8.344 2.128 -20.007 1.00 69.75 92 PHE A CA 1
ATOM 749 C C . PHE A 1 92 ? -9.258 2.997 -19.151 1.00 69.75 92 PHE A C 1
ATOM 751 O O . PHE A 1 92 ? -8.871 4.077 -18.708 1.00 69.75 92 PHE A O 1
ATOM 758 N N . LEU A 1 93 ? -10.485 2.531 -18.944 1.00 69.38 93 LEU A N 1
ATOM 759 C CA . LEU A 1 93 ? -11.375 3.095 -17.942 1.00 69.38 93 LEU A CA 1
ATOM 760 C C . LEU A 1 93 ? -11.069 2.367 -16.628 1.00 69.38 93 LEU A C 1
ATOM 762 O O . LEU A 1 93 ? -11.417 1.187 -16.514 1.00 69.38 93 LEU A O 1
ATOM 766 N N . PRO A 1 94 ? -10.377 3.004 -15.663 1.00 69.62 94 PRO A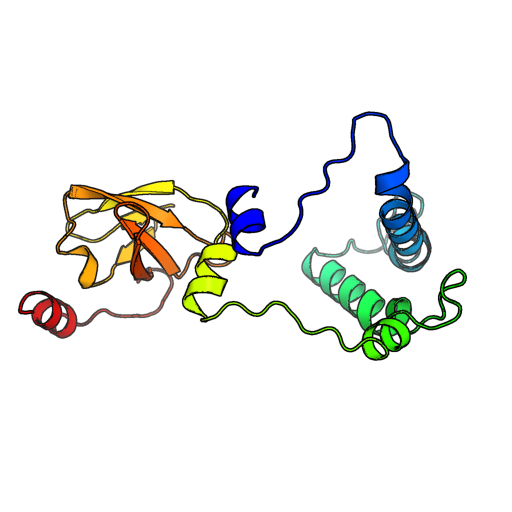 N 1
ATOM 767 C CA . PRO A 1 94 ? -10.168 2.385 -14.367 1.00 69.62 94 PRO A CA 1
ATOM 768 C C . PRO A 1 94 ? -11.526 2.101 -13.731 1.00 69.62 94 PRO A C 1
ATOM 770 O O . PRO A 1 94 ? -12.432 2.935 -13.771 1.00 69.62 94 PRO A O 1
ATOM 773 N N . ASN A 1 95 ? -11.659 0.919 -13.134 1.00 69.19 95 ASN A N 1
ATOM 774 C CA . ASN A 1 95 ? -12.809 0.595 -12.304 1.00 69.19 95 ASN A CA 1
ATOM 775 C C . ASN A 1 95 ? -12.660 1.404 -11.007 1.00 69.19 95 ASN A C 1
ATOM 777 O O . ASN A 1 95 ? -11.977 0.978 -10.076 1.00 69.19 95 ASN A O 1
ATOM 781 N N . MET A 1 96 ? -13.189 2.626 -11.004 1.00 69.00 96 MET A N 1
ATOM 782 C CA . MET A 1 96 ? -13.138 3.500 -9.838 1.00 69.00 96 MET A CA 1
ATOM 783 C C . MET A 1 96 ? -14.206 3.053 -8.834 1.00 69.00 96 MET A C 1
ATOM 785 O O . MET A 1 96 ? -15.332 2.771 -9.252 1.00 69.00 96 MET A O 1
ATOM 789 N N . PRO A 1 97 ? -13.883 2.982 -7.533 1.00 70.38 97 PRO A N 1
ATOM 790 C CA . PRO A 1 97 ? -14.901 2.785 -6.510 1.00 70.38 97 PRO A CA 1
ATOM 791 C C . PRO A 1 97 ? -15.891 3.953 -6.533 1.00 70.38 97 PRO A C 1
ATOM 793 O O . PRO A 1 97 ? -15.558 5.060 -6.966 1.00 70.38 97 PRO A O 1
ATOM 796 N N . ASN A 1 98 ? -17.116 3.710 -6.071 1.00 73.44 98 ASN A N 1
ATOM 797 C CA . ASN A 1 98 ? -18.183 4.708 -6.129 1.00 73.44 98 ASN A CA 1
ATOM 798 C C . ASN A 1 98 ? -17.951 5.851 -5.131 1.00 73.44 98 ASN A C 1
ATOM 800 O O . ASN A 1 98 ? -18.524 6.930 -5.289 1.00 73.44 98 ASN A O 1
ATOM 804 N N . SER A 1 99 ? -17.110 5.630 -4.115 1.00 74.25 99 SER A N 1
ATOM 805 C CA . SER A 1 99 ? -16.700 6.646 -3.152 1.00 74.25 99 SER A CA 1
ATOM 806 C C . SER A 1 99 ? -15.297 6.392 -2.587 1.00 74.25 99 SER A C 1
ATOM 808 O O . SER A 1 99 ? -14.726 5.306 -2.733 1.00 74.25 99 SER A O 1
ATOM 810 N N . LEU A 1 100 ? -14.731 7.408 -1.927 1.00 67.06 100 LEU A N 1
ATOM 811 C CA . LEU A 1 100 ? -13.460 7.276 -1.207 1.00 67.06 100 LEU A CA 1
ATOM 812 C C . LEU A 1 100 ? -13.580 6.294 -0.038 1.00 67.06 100 LEU A C 1
ATOM 814 O O . LEU A 1 100 ? -12.65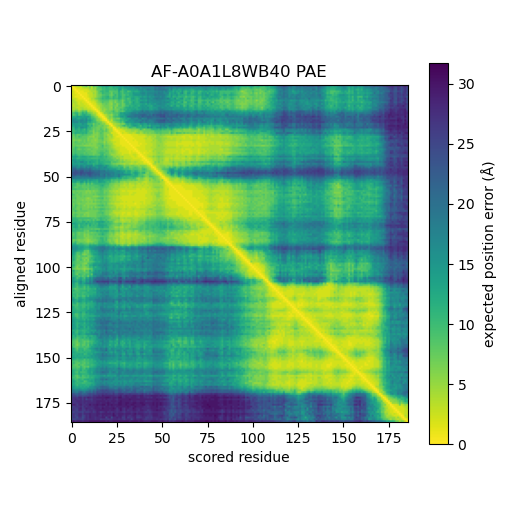8 5.519 0.192 1.00 67.06 100 LEU A O 1
ATOM 818 N N . GLU A 1 101 ? -14.728 6.251 0.649 1.00 66.56 101 GLU A N 1
ATOM 819 C CA . GLU A 1 101 ? -14.923 5.295 1.740 1.00 66.56 101 GLU A CA 1
ATOM 820 C C . GLU A 1 101 ? -14.837 3.849 1.240 1.00 66.56 101 GLU A C 1
ATOM 822 O O . GLU A 1 101 ? -14.234 3.012 1.907 1.00 66.56 101 GLU A O 1
ATOM 827 N N . GLU A 1 102 ? -15.386 3.558 0.055 1.00 67.31 102 GLU A N 1
ATOM 828 C CA . GLU A 1 102 ? -15.305 2.235 -0.572 1.00 67.31 102 GLU A CA 1
ATOM 829 C C . GLU A 1 102 ? -13.865 1.887 -0.974 1.00 67.31 102 GLU A C 1
ATOM 831 O O . GLU A 1 102 ? -13.422 0.767 -0.730 1.00 67.31 102 GLU A O 1
ATOM 836 N N . LEU A 1 103 ? -13.094 2.853 -1.490 1.00 66.81 103 LEU A N 1
ATOM 837 C CA . LEU A 1 103 ? -11.662 2.670 -1.754 1.00 66.81 103 LEU A CA 1
ATOM 838 C C . LEU A 1 103 ? -10.904 2.274 -0.483 1.00 66.81 103 LEU A C 1
ATOM 840 O O . LEU A 1 103 ? -10.109 1.338 -0.479 1.00 66.81 103 LEU A O 1
ATOM 844 N N . ASP A 1 104 ? -11.174 2.960 0.616 1.00 63.66 104 ASP A N 1
ATOM 845 C CA . ASP A 1 104 ? -10.475 2.717 1.866 1.00 63.66 104 ASP A CA 1
ATOM 846 C C . ASP A 1 104 ? -10.852 1.383 2.524 1.00 63.66 104 ASP A C 1
ATOM 848 O O . ASP A 1 104 ? -10.009 0.753 3.165 1.00 63.66 104 ASP A O 1
ATOM 852 N N . LEU A 1 105 ? -12.091 0.903 2.344 1.00 64.38 105 LEU A N 1
ATOM 853 C CA . LEU A 1 105 ? -12.476 -0.459 2.747 1.00 64.38 105 LEU A CA 1
ATOM 854 C C . LEU A 1 105 ? -11.578 -1.516 2.105 1.00 64.38 105 LEU A C 1
ATOM 856 O O . LEU A 1 105 ? -11.284 -2.540 2.727 1.00 64.38 105 LEU A O 1
ATOM 860 N N . LEU A 1 106 ? -11.157 -1.255 0.871 1.00 63.22 106 LEU A N 1
ATOM 861 C CA . LEU A 1 106 ? -10.362 -2.160 0.055 1.00 63.22 106 LEU A CA 1
ATOM 862 C C . LEU A 1 106 ? -8.862 -2.058 0.358 1.00 63.22 106 LEU A C 1
ATOM 864 O O . LEU A 1 106 ? -8.140 -3.034 0.156 1.00 63.22 106 LEU A O 1
ATOM 868 N N . LEU A 1 107 ? -8.397 -0.902 0.846 1.00 58.72 107 LEU A N 1
ATOM 869 C CA . LEU A 1 107 ? -6.978 -0.603 1.070 1.00 58.72 107 LEU A CA 1
ATOM 870 C C . LEU A 1 107 ? -6.466 -0.925 2.484 1.00 58.72 107 LEU A C 1
ATOM 872 O O . LEU A 1 107 ? -5.253 -0.950 2.687 1.00 58.72 107 LEU A O 1
ATOM 876 N N . LEU A 1 108 ? -7.338 -1.176 3.467 1.00 63.38 108 LEU A N 1
ATOM 877 C CA . LEU A 1 108 ? -6.892 -1.409 4.846 1.00 63.38 108 LEU A CA 1
ATOM 878 C C . LEU A 1 108 ? -6.532 -2.872 5.112 1.00 63.38 108 LEU A C 1
ATOM 880 O O . LEU A 1 108 ? -7.351 -3.786 4.991 1.00 63.38 108 LEU A O 1
ATOM 884 N N . GLU A 1 109 ? -5.290 -3.082 5.536 1.00 65.06 109 GLU A N 1
ATOM 885 C CA . GLU A 1 109 ? -4.594 -4.341 5.280 1.00 65.06 109 GLU A CA 1
ATOM 886 C C . GLU A 1 109 ? -4.796 -5.451 6.315 1.00 65.06 109 GLU A C 1
ATOM 888 O O . GLU A 1 109 ? -4.523 -6.607 5.999 1.00 65.06 109 GLU A O 1
ATOM 893 N N . ILE A 1 110 ? -5.278 -5.196 7.537 1.00 65.12 110 ILE A N 1
ATOM 894 C CA . ILE A 1 110 ? -5.381 -6.276 8.537 1.00 65.12 110 ILE A CA 1
ATOM 895 C C . ILE A 1 110 ? -6.612 -6.101 9.438 1.00 65.12 110 ILE A C 1
ATOM 897 O O . ILE A 1 110 ? -6.602 -5.225 10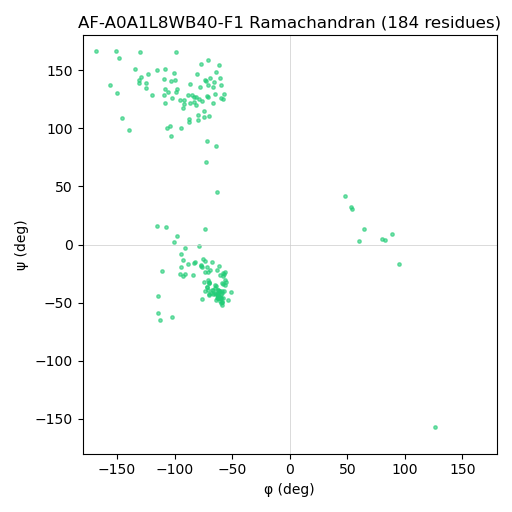.305 1.00 65.12 110 ILE A O 1
ATOM 901 N N . PRO A 1 111 ? -7.657 -6.947 9.308 1.00 75.50 111 PRO A N 1
ATOM 902 C CA . PRO A 1 111 ? -8.762 -6.952 10.257 1.00 75.50 111 PRO A CA 1
ATOM 903 C C . PRO A 1 111 ? -8.303 -7.533 11.602 1.00 75.50 111 PRO A C 1
ATOM 905 O O . PRO A 1 111 ? -7.769 -8.642 11.667 1.00 75.50 111 PRO A O 1
ATOM 908 N N . LYS A 1 112 ? -8.533 -6.805 12.697 1.00 83.38 112 LYS A N 1
ATOM 909 C CA . LYS A 1 112 ? -8.346 -7.299 14.070 1.00 83.38 112 LYS A CA 1
ATOM 910 C C . LYS A 1 112 ? -9.569 -6.985 14.912 1.00 83.38 112 LYS A C 1
ATOM 912 O O . LYS A 1 112 ? -10.138 -5.913 14.794 1.00 83.38 112 LYS A O 1
ATOM 917 N N . ILE A 1 113 ? -9.959 -7.899 15.790 1.00 88.25 113 ILE A N 1
ATOM 918 C CA . ILE A 1 113 ? -11.060 -7.653 16.725 1.00 88.25 113 ILE A CA 1
ATOM 919 C C . ILE A 1 113 ? -10.484 -7.009 17.985 1.00 88.25 113 ILE A C 1
ATOM 921 O O . ILE A 1 113 ? -9.511 -7.509 18.557 1.00 88.25 113 ILE A O 1
ATOM 925 N N . ARG A 1 114 ? -11.070 -5.890 18.408 1.00 89.94 114 ARG A N 1
ATOM 926 C CA . ARG A 1 114 ? -10.730 -5.188 19.647 1.00 89.94 114 ARG A CA 1
ATOM 927 C C . ARG A 1 114 ? -11.992 -4.796 20.393 1.00 89.94 114 ARG A C 1
ATOM 929 O O . ARG A 1 114 ? -13.040 -4.599 19.794 1.00 89.94 114 ARG A O 1
ATOM 936 N N . LYS A 1 115 ? -11.886 -4.715 21.714 1.00 91.75 115 LYS A N 1
ATOM 937 C CA . LYS A 1 115 ? -12.976 -4.248 22.565 1.00 91.75 115 LYS A CA 1
ATOM 938 C C . LYS A 1 115 ? -12.904 -2.729 22.665 1.00 91.75 115 LYS A C 1
ATOM 940 O O . LYS A 1 115 ? -11.809 -2.182 22.796 1.00 91.75 115 LYS A O 1
ATOM 945 N N . VAL A 1 116 ? -14.052 -2.066 22.602 1.00 90.62 116 VAL A N 1
ATOM 946 C CA . VAL A 1 116 ? -14.137 -0.632 22.888 1.00 90.62 116 VAL A CA 1
ATOM 947 C C . VAL A 1 116 ? -14.136 -0.439 24.402 1.00 90.62 116 VAL A C 1
ATOM 949 O O . VAL A 1 116 ? -14.954 -1.026 25.115 1.00 90.62 116 VAL A O 1
ATOM 952 N N . HIS A 1 117 ? -13.211 0.374 24.894 1.00 88.69 117 HIS A N 1
ATOM 953 C CA . HIS A 1 117 ? -13.147 0.822 26.279 1.00 88.69 117 HIS A CA 1
ATOM 954 C C . HIS A 1 117 ? -13.764 2.221 26.404 1.00 88.69 117 HIS A C 1
ATOM 956 O O . HIS A 1 117 ? -13.989 2.908 25.408 1.00 88.69 117 HIS A O 1
ATOM 962 N N . SER A 1 118 ? -14.048 2.658 27.633 1.00 84.56 118 SER A N 1
ATOM 963 C CA . SER A 1 118 ? -14.607 3.993 27.895 1.00 84.56 118 SER A CA 1
ATOM 964 C C . SER A 1 118 ? -13.699 5.129 27.420 1.00 84.56 11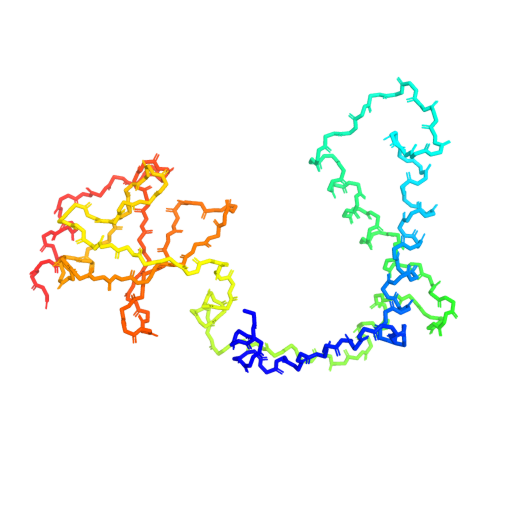8 SER A C 1
ATOM 966 O O . SER A 1 118 ? -14.176 6.221 27.139 1.00 84.56 118 SER A O 1
ATOM 968 N N . ASP A 1 119 ? -12.393 4.874 27.348 1.00 85.00 119 ASP A N 1
ATOM 969 C CA . ASP A 1 119 ? -11.356 5.817 26.943 1.00 85.00 119 ASP A CA 1
ATOM 970 C C . ASP A 1 119 ? -10.894 5.636 25.485 1.00 85.00 119 ASP A C 1
ATOM 972 O O . ASP A 1 119 ? -9.993 6.359 25.058 1.00 85.00 119 ASP A O 1
ATOM 976 N N . GLY A 1 120 ? -11.494 4.703 24.731 1.00 88.56 120 GLY A N 1
ATOM 977 C CA . GLY A 1 120 ? -11.181 4.428 23.326 1.00 88.56 120 GLY A CA 1
ATOM 978 C C . GLY A 1 120 ? -10.857 2.960 23.032 1.00 88.56 120 GLY A C 1
ATOM 979 O O . GLY A 1 120 ? -11.264 2.045 23.743 1.00 88.56 120 GLY A O 1
ATOM 980 N N . ILE A 1 121 ? -10.130 2.712 21.945 1.00 90.31 121 ILE A N 1
ATOM 981 C CA . ILE A 1 121 ? -9.651 1.381 21.553 1.00 90.31 121 ILE A CA 1
ATOM 982 C C . ILE A 1 121 ? -8.140 1.324 21.764 1.00 90.31 121 ILE A C 1
ATOM 984 O O . ILE A 1 121 ? -7.412 2.165 21.242 1.00 90.31 121 ILE A O 1
ATOM 988 N N . HIS A 1 122 ? -7.646 0.307 22.473 1.00 90.12 122 HIS A N 1
ATOM 989 C CA . HIS A 1 122 ? -6.205 0.094 22.646 1.00 90.12 122 HIS A CA 1
ATOM 990 C C . HIS A 1 122 ? -5.659 -0.890 21.614 1.00 90.12 122 HIS A C 1
ATOM 992 O O . HIS A 1 122 ? -6.103 -2.042 21.512 1.00 90.12 122 HIS A O 1
ATOM 998 N N . PHE A 1 123 ? -4.652 -0.455 20.859 1.00 87.25 123 PHE A N 1
ATOM 999 C CA . PHE A 1 123 ? -3.999 -1.284 19.856 1.00 87.25 123 PHE A CA 1
ATOM 1000 C C . PHE A 1 123 ? -2.524 -0.904 19.677 1.00 87.25 123 PHE A C 1
ATOM 1002 O O . PHE A 1 123 ? -2.196 0.261 19.518 1.00 87.25 123 PHE A O 1
ATOM 1009 N N . GLN A 1 124 ? -1.624 -1.898 19.711 1.00 82.62 124 GLN A N 1
ATOM 1010 C CA . GLN A 1 124 ? -0.164 -1.709 19.580 1.00 82.62 124 GLN A CA 1
ATOM 1011 C C . GLN A 1 124 ? 0.450 -0.687 20.561 1.00 82.62 124 GLN A C 1
ATOM 1013 O O . GLN A 1 124 ? 1.440 -0.042 20.246 1.00 82.62 124 GLN A O 1
ATOM 1018 N N . GLY A 1 125 ? -0.114 -0.569 21.768 1.00 81.81 125 GLY A N 1
ATOM 1019 C CA . GLY A 1 125 ? 0.355 0.388 22.778 1.00 81.81 125 GLY A CA 1
ATOM 1020 C C . GLY A 1 125 ? -0.133 1.823 22.561 1.00 81.81 125 GLY A C 1
ATOM 1021 O O . GLY A 1 125 ? 0.254 2.696 23.324 1.00 81.81 125 GLY A O 1
ATOM 1022 N N . LEU A 1 126 ? -0.993 2.048 21.565 1.00 86.94 126 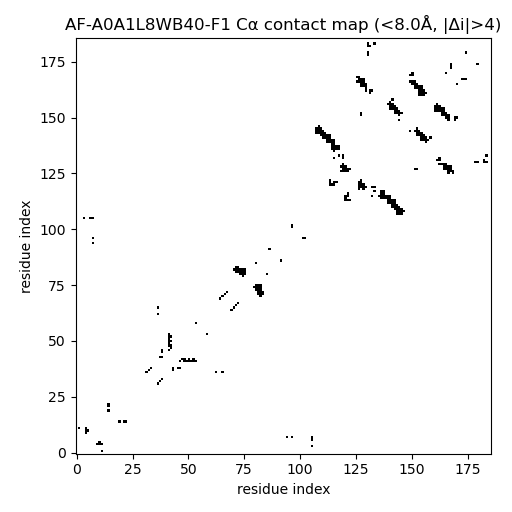LEU A N 1
ATOM 1023 C CA . LEU A 1 126 ? -1.611 3.332 21.247 1.00 86.94 126 LEU A CA 1
ATOM 1024 C C . LEU A 1 126 ? -3.093 3.309 21.610 1.00 86.94 126 LEU A C 1
ATOM 1026 O O . LEU A 1 126 ? -3.745 2.253 21.557 1.00 86.94 126 LEU A O 1
ATOM 1030 N N . ARG A 1 127 ? -3.630 4.480 21.946 1.00 89.94 127 ARG A N 1
ATOM 1031 C CA . ARG A 1 127 ? -5.049 4.660 22.246 1.00 89.94 127 ARG A CA 1
ATOM 1032 C C . ARG A 1 127 ? -5.728 5.430 21.128 1.00 89.94 127 ARG A C 1
ATOM 1034 O O . ARG A 1 127 ? -5.382 6.568 20.864 1.00 89.94 127 ARG A O 1
ATOM 1041 N N . TYR A 1 128 ? -6.750 4.833 20.532 1.00 89.94 128 TYR A N 1
ATOM 1042 C CA . TYR A 1 128 ? -7.513 5.434 19.447 1.00 89.94 128 TYR A CA 1
ATOM 1043 C C . TYR A 1 128 ? -8.867 5.902 19.946 1.00 89.94 128 TYR A C 1
ATOM 1045 O O . TYR A 1 128 ? -9.598 5.148 20.592 1.00 89.94 128 TYR A O 1
ATOM 1053 N N . THR A 1 129 ? -9.217 7.139 19.624 1.00 89.19 129 THR A N 1
ATOM 1054 C CA . THR A 1 129 ? -10.425 7.787 20.132 1.00 89.19 129 THR A CA 1
ATOM 1055 C C . THR A 1 129 ? -11.245 8.377 18.995 1.00 89.19 129 THR A C 1
ATOM 1057 O O . THR A 1 129 ? -10.714 8.833 17.984 1.00 89.19 129 THR A O 1
ATOM 1060 N N . ASN A 1 130 ? -12.563 8.310 19.148 1.00 87.75 130 ASN A N 1
ATOM 1061 C CA . ASN A 1 130 ? -13.535 9.002 18.318 1.00 87.75 130 ASN A CA 1
ATOM 1062 C C . ASN A 1 130 ? -14.820 9.152 19.152 1.00 87.75 130 ASN A C 1
ATOM 1064 O O . ASN A 1 130 ? -15.212 8.181 19.808 1.00 87.75 130 ASN A O 1
ATOM 1068 N N . PRO A 1 131 ? -15.489 10.315 19.136 1.00 84.81 131 PRO A N 1
ATOM 1069 C CA . PRO A 1 131 ? -16.718 10.515 19.899 1.00 84.81 131 PRO A CA 1
ATOM 1070 C C . PRO A 1 131 ? -17.833 9.491 19.595 1.00 84.81 131 PRO A C 1
ATOM 1072 O O . PRO A 1 131 ? -18.570 9.094 20.501 1.00 84.81 131 PRO A O 1
ATOM 1075 N N . ASN A 1 132 ? -17.891 8.966 18.365 1.00 85.50 132 ASN A N 1
ATOM 1076 C CA . ASN A 1 132 ? -18.858 7.946 17.939 1.00 85.50 132 ASN A CA 1
ATOM 1077 C C . ASN A 1 132 ? -18.653 6.576 18.616 1.00 85.50 132 ASN A C 1
ATOM 1079 O O . ASN A 1 132 ? -19.552 5.739 18.581 1.00 85.50 132 ASN A O 1
ATOM 1083 N N . LEU A 1 133 ? -17.499 6.327 19.252 1.00 85.38 133 LEU A N 1
ATOM 1084 C CA . LEU A 1 133 ? -17.224 5.072 19.966 1.00 85.38 133 LEU A CA 1
ATOM 1085 C C . LEU A 1 133 ? -17.925 4.985 21.326 1.00 85.38 133 LEU A C 1
ATOM 1087 O O . LEU A 1 133 ? -18.096 3.886 21.851 1.00 85.38 133 LEU A O 1
ATOM 1091 N N . SER A 1 134 ? -18.350 6.118 21.889 1.00 82.88 134 SER A N 1
ATOM 1092 C CA . SER A 1 134 ? -18.975 6.187 23.217 1.00 82.88 134 SER A CA 1
ATOM 1093 C C . SER A 1 134 ? -20.248 5.335 23.336 1.00 82.88 134 SER A C 1
ATOM 1095 O O . SER A 1 134 ? -20.489 4.733 24.381 1.00 82.88 134 SER A O 1
ATOM 1097 N N . ALA A 1 135 ? -21.018 5.204 22.252 1.00 85.06 135 ALA A N 1
ATOM 1098 C CA . ALA A 1 135 ? -22.225 4.377 22.199 1.00 85.06 135 ALA A CA 1
ATOM 1099 C C . ALA A 1 135 ? -21.943 2.861 22.123 1.00 85.06 135 ALA A C 1
ATOM 1101 O O . ALA A 1 135 ? -22.854 2.058 22.310 1.00 85.06 135 ALA A O 1
ATOM 1102 N N . PHE A 1 136 ? -20.694 2.460 21.863 1.00 85.69 136 PHE A N 1
ATOM 1103 C CA . PHE A 1 136 ? -20.289 1.067 21.636 1.00 85.69 136 PHE A CA 1
ATOM 1104 C C . PHE A 1 136 ? -19.337 0.543 22.717 1.00 85.69 136 PHE A C 1
ATOM 1106 O O . PHE A 1 136 ? -18.677 -0.478 22.526 1.00 85.69 136 PHE A O 1
ATOM 1113 N N . VAL A 1 137 ? -19.243 1.226 23.862 1.00 87.56 137 VAL A N 1
ATOM 1114 C CA . VAL A 1 137 ? -18.376 0.821 24.977 1.00 87.56 137 VAL A CA 1
ATOM 1115 C C . VAL A 1 137 ? -18.746 -0.585 25.454 1.00 87.56 137 VAL A C 1
ATOM 1117 O O . VAL A 1 137 ? -19.885 -0.861 25.819 1.00 87.56 137 VAL A O 1
ATOM 1120 N N . GLY A 1 138 ? -17.758 -1.479 25.479 1.00 86.38 138 GLY A N 1
ATOM 1121 C CA . GLY A 1 138 ? -17.924 -2.880 25.859 1.00 86.38 138 GLY A CA 1
ATOM 1122 C C . GLY A 1 138 ? -18.143 -3.839 24.687 1.00 86.38 138 GLY A C 1
ATOM 1123 O O . GLY A 1 138 ? -17.906 -5.037 24.857 1.00 86.38 138 GLY A O 1
ATOM 1124 N N . GLU A 1 139 ? -18.501 -3.338 23.505 1.00 89.81 139 GLU A N 1
ATOM 1125 C CA . GLU A 1 139 ? -18.726 -4.167 22.322 1.00 89.81 139 GLU A CA 1
ATOM 1126 C C . GLU A 1 139 ? -17.401 -4.547 21.629 1.00 89.81 139 GLU A C 1
ATOM 1128 O O . GLU A 1 139 ? -16.436 -3.767 21.618 1.00 89.81 139 GLU A O 1
ATOM 1133 N N . PRO A 1 140 ? -17.319 -5.750 21.031 1.00 91.00 140 PRO A N 1
ATOM 1134 C CA . PRO A 1 140 ? -16.231 -6.105 20.135 1.00 91.00 140 PRO A CA 1
ATOM 1135 C C . PRO A 1 140 ? -16.436 -5.431 18.772 1.00 91.00 140 PRO A C 1
ATOM 1137 O O . PRO A 1 140 ? -17.439 -5.642 18.090 1.00 91.00 140 PRO A O 1
ATOM 1140 N N . VAL A 1 141 ? -15.446 -4.657 18.347 1.00 90.12 141 VAL A N 1
ATOM 1141 C CA . VAL A 1 141 ? -15.396 -4.004 17.038 1.00 90.12 141 VAL A CA 1
ATOM 1142 C C . VAL A 1 141 ? -14.245 -4.563 16.213 1.00 90.12 141 VAL A C 1
ATOM 1144 O O . VAL A 1 141 ? -13.215 -4.993 16.738 1.00 90.12 141 VAL A O 1
ATOM 1147 N N . LEU A 1 142 ? -14.416 -4.568 14.898 1.00 88.88 142 LEU A N 1
ATOM 1148 C CA . LEU A 1 142 ? -13.370 -4.936 13.958 1.00 88.88 142 LEU A CA 1
ATOM 1149 C C . LEU A 1 142 ? -12.626 -3.667 13.556 1.00 88.88 142 LEU A C 1
ATOM 1151 O O . LEU A 1 142 ? -13.217 -2.733 13.031 1.00 88.88 142 LEU A O 1
ATOM 1155 N N . ILE A 1 143 ? -11.326 -3.631 13.806 1.00 87.69 143 ILE A N 1
ATOM 1156 C CA . ILE A 1 143 ? -10.448 -2.548 13.384 1.00 87.69 143 ILE A CA 1
ATOM 1157 C C . ILE A 1 143 ? -9.695 -2.957 12.121 1.00 87.69 143 ILE A C 1
ATOM 1159 O O . ILE A 1 143 ? -9.280 -4.112 11.991 1.00 87.69 143 ILE A O 1
ATOM 1163 N N . ARG A 1 144 ? -9.506 -2.016 11.200 1.00 84.56 144 ARG A N 1
ATOM 1164 C CA . ARG A 1 144 ? -8.606 -2.156 10.053 1.00 84.56 144 ARG A CA 1
ATOM 1165 C C . ARG A 1 144 ? -7.616 -0.992 10.049 1.00 84.56 144 ARG A C 1
ATOM 1167 O O . ARG A 1 144 ? -8.001 0.137 10.346 1.00 84.56 144 ARG A O 1
ATOM 1174 N N . TYR A 1 145 ? -6.355 -1.279 9.744 1.00 79.44 145 TYR A N 1
ATOM 1175 C CA . TYR A 1 145 ? -5.260 -0.308 9.790 1.00 79.44 145 TYR A CA 1
ATOM 1176 C C . TYR A 1 145 ? -4.202 -0.628 8.733 1.00 79.44 145 TYR A C 1
ATOM 1178 O O . TYR A 1 145 ? -4.113 -1.771 8.270 1.00 79.44 145 TYR A O 1
ATOM 1186 N N . THR A 1 146 ? -3.386 0.367 8.398 1.00 74.81 146 THR A N 1
ATOM 1187 C CA . THR A 1 146 ? -2.236 0.222 7.501 1.00 74.81 146 THR A CA 1
ATOM 1188 C C . THR A 1 146 ? -0.965 0.165 8.350 1.00 74.81 146 THR A C 1
ATOM 1190 O O . THR A 1 146 ? -0.735 1.060 9.152 1.00 74.81 146 THR A O 1
ATOM 1193 N N . PRO A 1 147 ? -0.089 -0.844 8.224 1.00 71.69 147 PRO A N 1
ATOM 1194 C CA . PRO A 1 147 ? 1.111 -0.934 9.066 1.00 71.69 147 PRO A CA 1
ATOM 1195 C C . PRO A 1 147 ? 2.095 0.231 8.865 1.00 71.69 147 PRO A C 1
ATOM 1197 O O . PRO A 1 147 ? 2.896 0.509 9.752 1.00 71.69 147 PRO A O 1
ATOM 1200 N N . ASN A 1 148 ? 2.027 0.909 7.715 1.00 67.06 148 ASN A N 1
ATOM 1201 C CA . ASN A 1 148 ? 2.826 2.099 7.416 1.00 67.06 148 ASN A CA 1
ATOM 1202 C C . ASN A 1 148 ? 2.234 3.394 7.999 1.00 67.06 148 ASN A C 1
ATOM 1204 O O . ASN A 1 148 ? 2.942 4.396 8.033 1.00 67.06 148 ASN A O 1
ATOM 1208 N N . ASP A 1 149 ? 0.969 3.379 8.427 1.00 72.38 149 ASP A N 1
ATOM 1209 C CA . ASP A 1 149 ? 0.271 4.531 8.998 1.00 72.38 149 ASP A CA 1
ATOM 1210 C C . ASP A 1 149 ? -0.596 4.093 10.188 1.00 72.38 149 ASP A C 1
ATOM 1212 O O . ASP A 1 149 ? -1.693 3.557 10.035 1.00 72.38 149 ASP A O 1
ATOM 1216 N N . LEU A 1 150 ? -0.053 4.298 11.390 1.00 77.69 150 LEU A N 1
ATOM 1217 C CA . LEU A 1 150 ? -0.698 3.978 12.665 1.00 77.69 150 LEU A CA 1
ATOM 1218 C C . LEU A 1 150 ? -1.364 5.202 13.308 1.00 77.69 150 LEU A C 1
ATOM 1220 O O . LEU A 1 150 ? -1.788 5.122 14.457 1.00 77.69 150 LEU A O 1
ATOM 1224 N N . ALA A 1 151 ? -1.437 6.347 12.622 1.00 79.62 151 ALA A N 1
ATOM 1225 C CA . ALA A 1 151 ? -2.093 7.527 13.184 1.00 79.62 151 ALA A CA 1
ATOM 1226 C C . ALA A 1 151 ? -3.616 7.335 13.272 1.00 79.62 151 ALA A C 1
ATOM 1228 O O . ALA A 1 151 ? -4.258 7.814 14.210 1.00 79.62 151 ALA A O 1
ATOM 1229 N N . GLU A 1 152 ? -4.181 6.590 12.323 1.00 84.00 152 GLU A N 1
ATOM 1230 C CA . GLU A 1 152 ? -5.614 6.379 12.176 1.00 84.00 152 GLU A CA 1
ATOM 1231 C C . GLU A 1 152 ? -5.942 4.890 12.014 1.00 84.00 152 GLU A C 1
ATOM 1233 O O . GLU A 1 152 ? -5.276 4.147 11.291 1.00 84.00 152 GLU A O 1
ATOM 1238 N N . ILE A 1 153 ? -7.015 4.450 12.670 1.00 86.31 153 ILE A N 1
ATOM 1239 C CA . ILE A 1 153 ? -7.620 3.137 12.444 1.00 86.31 153 ILE A CA 1
ATOM 1240 C C . ILE A 1 153 ? -9.084 3.296 12.066 1.00 86.31 153 ILE A C 1
ATOM 1242 O O . ILE A 1 153 ? -9.793 4.157 12.584 1.00 86.31 153 ILE A O 1
ATOM 1246 N N . ARG A 1 154 ? -9.583 2.401 11.217 1.00 85.69 154 ARG A N 1
ATOM 1247 C CA . ARG A 1 154 ? -11.011 2.356 10.893 1.00 85.69 154 ARG A CA 1
ATOM 1248 C C . ARG A 1 154 ? -11.717 1.306 11.700 1.00 85.69 154 ARG A C 1
ATOM 1250 O O . ARG A 1 154 ? -11.256 0.168 11.782 1.00 85.69 154 ARG A O 1
ATOM 1257 N N . VAL A 1 155 ? -12.854 1.689 12.259 1.00 87.31 155 VAL A N 1
ATOM 1258 C CA . VAL A 1 155 ? -13.639 0.852 13.155 1.00 87.31 155 VAL A CA 1
ATOM 1259 C C . VAL A 1 155 ? -14.908 0.397 12.450 1.00 87.31 155 VAL A C 1
ATOM 1261 O O . VAL A 1 155 ? -15.613 1.186 11.823 1.00 87.31 155 VAL A O 1
ATOM 1264 N N . PHE A 1 156 ? -15.198 -0.892 12.577 1.00 85.62 156 PHE A N 1
ATOM 1265 C CA . PHE A 1 156 ? -16.345 -1.569 11.997 1.00 85.62 156 PHE A CA 1
ATOM 1266 C C . PHE A 1 156 ? -17.138 -2.284 13.082 1.00 85.62 156 PHE A C 1
ATOM 1268 O O . PHE A 1 156 ? -16.573 -3.018 13.896 1.00 85.62 156 PHE A O 1
ATOM 1275 N N . TYR A 1 157 ? -18.458 -2.145 13.043 1.00 85.75 157 TYR A N 1
ATOM 1276 C CA . TYR A 1 157 ? -19.374 -2.904 13.887 1.00 85.75 157 TYR A CA 1
ATOM 1277 C C . TYR A 1 157 ? -20.315 -3.716 13.003 1.00 85.75 157 TYR A C 1
ATOM 1279 O O . TYR A 1 157 ? -20.895 -3.183 12.063 1.00 85.75 157 TYR A O 1
ATOM 1287 N N . LYS A 1 158 ? -20.434 -5.029 13.250 1.00 82.81 158 LYS A N 1
ATOM 1288 C CA . LYS A 1 158 ? -21.254 -5.949 12.428 1.00 82.81 158 LYS A CA 1
ATOM 1289 C C . LYS A 1 158 ? -21.012 -5.800 10.912 1.00 82.81 158 LYS A C 1
ATOM 1291 O O . LYS A 1 158 ? -21.941 -5.835 10.114 1.00 82.81 158 LYS A O 1
ATOM 1296 N N . ASN A 1 159 ? -19.743 -5.641 10.527 1.00 74.06 159 ASN A N 1
ATOM 1297 C CA . ASN A 1 159 ? -19.292 -5.444 9.143 1.00 74.06 159 ASN A CA 1
ATOM 1298 C C . ASN A 1 159 ? -19.768 -4.136 8.470 1.00 74.06 159 ASN A C 1
ATOM 1300 O O . ASN A 1 159 ? -19.607 -3.983 7.264 1.00 74.06 159 ASN A O 1
ATOM 1304 N N . GLN A 1 160 ? -20.303 -3.186 9.239 1.00 79.38 160 GLN A N 1
ATOM 1305 C CA . GLN A 1 160 ? -20.620 -1.830 8.795 1.00 79.38 160 GLN A CA 1
ATOM 1306 C C . GLN A 1 160 ? -19.566 -0.852 9.308 1.00 79.38 160 GLN A C 1
ATOM 1308 O O . GLN A 1 160 ? -19.065 -0.997 10.426 1.00 79.38 160 GLN A O 1
ATOM 1313 N N . PHE A 1 161 ? -19.201 0.118 8.472 1.00 81.19 161 PHE A N 1
ATOM 1314 C CA . PHE A 1 161 ? -18.279 1.181 8.855 1.00 81.19 161 PHE A CA 1
ATOM 1315 C C . PHE A 1 161 ? -18.903 2.044 9.954 1.00 81.19 161 PHE A C 1
ATOM 1317 O O . PHE A 1 161 ? -20.043 2.483 9.818 1.00 81.19 161 PHE A O 1
ATOM 1324 N N . LEU 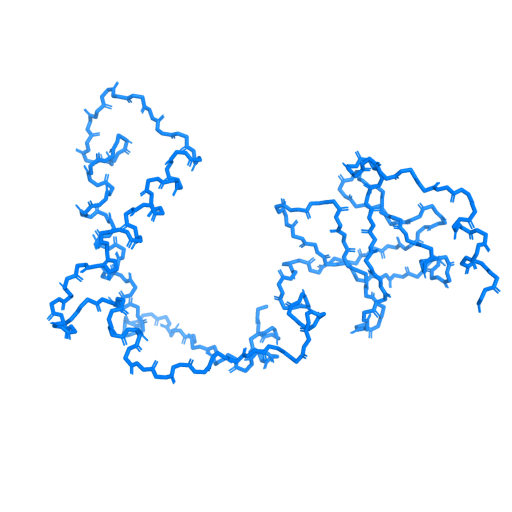A 1 162 ? -18.156 2.261 11.037 1.00 84.12 162 LEU A N 1
ATOM 1325 C CA . LEU A 1 162 ? -18.596 3.068 12.169 1.00 84.12 162 LEU A CA 1
ATOM 1326 C C . LEU A 1 162 ? -17.962 4.462 12.130 1.00 84.12 162 LEU A C 1
ATOM 1328 O O . LEU A 1 162 ? -18.660 5.470 12.062 1.00 84.12 162 LEU A O 1
ATOM 1332 N N . CYS A 1 163 ? -16.632 4.516 12.222 1.00 84.69 163 CYS A N 1
ATOM 1333 C CA . CYS A 1 163 ? -15.874 5.761 12.280 1.00 84.69 163 CYS A CA 1
ATOM 1334 C C . CYS A 1 163 ? -14.369 5.531 12.091 1.00 84.69 163 CYS A C 1
ATOM 1336 O O . CYS A 1 163 ? -13.862 4.417 12.258 1.00 84.69 163 CYS A O 1
ATOM 1338 N N . ASN A 1 164 ? -13.651 6.626 11.844 1.00 86.69 164 ASN A N 1
ATOM 1339 C CA . ASN A 1 164 ? -12.192 6.682 11.872 1.00 86.69 164 ASN A CA 1
ATOM 1340 C C . ASN A 1 164 ? -11.732 7.104 13.270 1.00 86.69 164 ASN A C 1
ATOM 1342 O O . ASN A 1 164 ? -12.080 8.188 13.734 1.00 86.69 164 ASN A O 1
ATOM 1346 N N . ALA A 1 165 ? -10.999 6.246 13.968 1.00 87.75 165 ALA A N 1
ATOM 1347 C CA . ALA A 1 165 ? -10.454 6.543 15.284 1.00 87.75 165 ALA A CA 1
ATOM 1348 C C . ALA A 1 165 ? -8.990 6.961 15.158 1.00 87.75 165 ALA A C 1
ATOM 1350 O O . ALA A 1 165 ? -8.198 6.289 14.502 1.00 87.75 165 ALA A O 1
ATOM 1351 N N . ILE A 1 166 ? -8.642 8.071 15.800 1.00 88.06 166 ILE A N 1
ATOM 1352 C CA . ILE A 1 166 ? -7.328 8.706 15.684 1.00 88.06 166 ILE A CA 1
ATOM 1353 C C . ILE A 1 166 ? -6.580 8.508 17.001 1.00 88.06 166 ILE A C 1
ATOM 1355 O O . ILE A 1 166 ? -7.202 8.530 18.069 1.00 88.06 166 ILE A O 1
ATOM 1359 N N . SER A 1 167 ? -5.268 8.275 16.924 1.00 85.50 167 SER A N 1
ATOM 1360 C CA . SER A 1 167 ? -4.394 8.158 18.093 1.00 85.50 167 SER A CA 1
ATOM 1361 C C . SER A 1 167 ? -3.855 9.525 18.530 1.00 85.50 167 SER A C 1
ATOM 1363 O O . SER A 1 167 ? -2.939 10.028 17.870 1.00 85.50 167 SER A O 1
ATOM 1365 N N . PRO A 1 168 ? -4.309 10.097 19.667 1.00 78.69 168 PRO A N 1
ATOM 1366 C CA . PRO A 1 168 ? -3.800 11.372 20.186 1.00 78.69 168 PRO A CA 1
ATOM 1367 C C . PRO A 1 168 ? -2.305 11.327 20.531 1.00 78.69 168 PRO A C 1
ATOM 1369 O O . PRO A 1 168 ? -1.663 12.361 20.641 1.00 78.69 168 PRO A O 1
ATOM 1372 N N . ASP A 1 169 ? -1.742 10.127 20.699 1.00 72.81 169 ASP A N 1
ATOM 1373 C CA . ASP A 1 169 ? -0.326 9.937 21.027 1.00 72.81 169 ASP A CA 1
ATOM 1374 C C . ASP A 1 169 ? 0.600 10.132 19.804 1.00 72.81 169 ASP A C 1
ATOM 1376 O O . ASP A 1 169 ? 1.807 10.306 19.961 1.00 72.81 169 ASP A O 1
ATOM 1380 N N . ILE A 1 170 ? 0.052 10.076 18.579 1.00 69.38 170 ILE A N 1
ATOM 1381 C CA . ILE A 1 170 ? 0.802 10.206 17.310 1.00 69.38 170 ILE A CA 1
ATOM 1382 C C . ILE A 1 170 ? 0.389 11.471 16.567 1.00 69.38 170 ILE A C 1
ATOM 1384 O O . ILE A 1 170 ? 1.233 12.195 16.038 1.00 69.38 170 ILE A O 1
ATOM 1388 N N . SER A 1 171 ? -0.913 11.741 16.504 1.00 54.56 171 SER A N 1
ATOM 1389 C CA . SER A 1 171 ? -1.417 13.014 16.016 1.00 54.56 171 SER A CA 1
ATOM 1390 C C . SER A 1 171 ? -1.320 14.018 17.160 1.00 54.56 171 SER A C 1
ATOM 1392 O O . SER A 1 171 ? -1.893 13.747 18.206 1.00 54.56 171 SER A O 1
ATOM 1394 N N . ASN A 1 172 ? -0.687 15.178 16.977 1.00 49.31 172 ASN A N 1
ATOM 1395 C CA . ASN A 1 172 ? -0.784 16.339 17.886 1.00 49.31 172 ASN A CA 1
ATOM 1396 C C . ASN A 1 172 ? -2.231 16.905 17.963 1.00 49.31 172 ASN A C 1
ATOM 1398 O O . ASN A 1 172 ? -2.454 18.105 17.832 1.00 49.31 172 ASN A O 1
ATOM 1402 N N . TYR A 1 173 ? -3.236 16.043 18.093 1.00 47.94 173 TYR A N 1
ATOM 1403 C CA . TYR A 1 173 ? -4.654 16.356 18.109 1.00 47.94 173 TYR A CA 1
ATOM 1404 C C . TYR A 1 173 ? -5.124 16.287 19.561 1.00 47.94 173 TYR A C 1
ATOM 1406 O O . TYR A 1 173 ? -5.444 15.222 20.093 1.00 47.94 173 TYR A O 1
ATOM 1414 N N . GLU A 1 174 ? -5.113 17.440 20.225 1.00 40.91 174 GLU A N 1
ATOM 1415 C CA . GLU A 1 174 ? -5.746 17.609 21.528 1.00 40.91 174 GLU A CA 1
ATOM 1416 C C . GLU A 1 174 ? -7.266 17.563 21.333 1.00 40.91 174 GLU A C 1
ATOM 1418 O O . GLU A 1 174 ? -7.859 18.450 20.722 1.00 40.91 174 GLU A O 1
ATOM 1423 N N . ILE A 1 175 ? -7.913 16.506 21.821 1.00 48.00 175 ILE A N 1
ATOM 1424 C CA . ILE A 1 175 ? -9.376 16.432 21.843 1.00 48.00 175 ILE A CA 1
ATOM 1425 C C . ILE A 1 175 ? -9.855 17.352 22.963 1.00 48.00 175 ILE A C 1
ATOM 1427 O O . ILE A 1 175 ? -9.646 17.058 24.142 1.00 48.00 175 ILE A O 1
ATOM 1431 N N . ASN A 1 176 ? -10.485 18.467 22.593 1.00 39.88 176 ASN A N 1
ATOM 1432 C CA . ASN A 1 176 ? -11.077 19.389 23.551 1.00 39.88 176 ASN A CA 1
ATOM 1433 C C . ASN A 1 176 ? -12.358 18.770 24.149 1.00 39.88 176 ASN A C 1
ATOM 1435 O O . ASN A 1 176 ? -13.140 18.117 23.458 1.00 39.88 176 ASN A O 1
ATOM 1439 N N . MET A 1 177 ? -12.579 18.975 25.449 1.00 37.94 177 MET A N 1
ATOM 1440 C CA . MET A 1 177 ? -13.708 18.418 26.210 1.00 37.94 177 MET A CA 1
ATOM 1441 C C . MET A 1 177 ? -15.079 18.789 25.626 1.00 37.94 177 MET A C 1
ATOM 1443 O O . MET A 1 177 ? -16.044 18.043 25.797 1.00 37.94 177 MET A O 1
ATOM 1447 N N . ASP A 1 178 ? -15.155 19.902 24.901 1.00 45.19 178 ASP A N 1
ATOM 1448 C CA . ASP A 1 178 ? -16.375 20.366 24.243 1.00 45.19 178 ASP A CA 1
ATOM 1449 C C . ASP A 1 178 ? -16.848 19.407 23.132 1.00 45.19 178 ASP A C 1
ATOM 1451 O O . ASP A 1 178 ? -18.051 19.157 23.002 1.00 45.19 178 ASP A O 1
ATOM 1455 N N . ASP A 1 179 ? -15.921 18.769 22.406 1.00 45.00 179 ASP A N 1
ATOM 1456 C CA . ASP A 1 179 ? -16.245 17.808 21.340 1.00 45.00 179 ASP A CA 1
ATOM 1457 C C . ASP A 1 179 ? -16.832 16.503 21.905 1.00 45.00 179 ASP A C 1
ATOM 1459 O O . ASP A 1 179 ? -17.708 15.876 21.300 1.00 45.00 179 ASP A O 1
ATOM 1463 N N . LEU A 1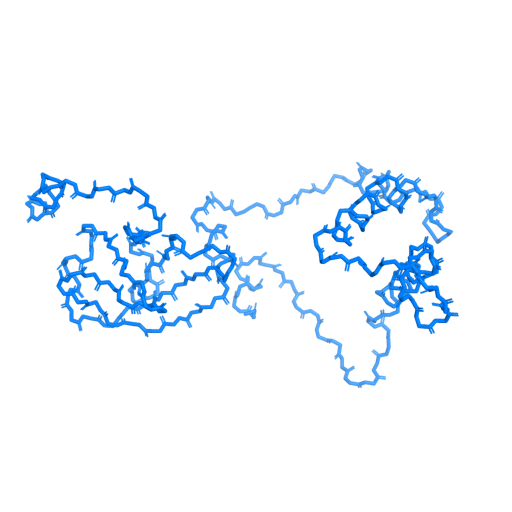 180 ? -16.402 16.109 23.111 1.00 48.06 180 LEU A N 1
ATOM 1464 C CA . LEU A 1 180 ? -16.934 14.942 23.822 1.00 48.06 180 LEU A CA 1
ATOM 1465 C C . LEU A 1 180 ? -18.354 15.190 24.351 1.00 48.06 180 LEU A C 1
ATOM 1467 O O . LEU A 1 180 ? -19.189 14.283 24.334 1.00 48.06 180 LEU A O 1
ATOM 1471 N N . ILE A 1 181 ? -18.648 16.412 24.805 1.00 46.72 181 ILE A N 1
ATOM 1472 C CA . ILE A 1 181 ? -19.980 16.794 25.300 1.00 46.72 181 ILE A CA 1
ATOM 1473 C C . ILE A 1 181 ? -20.978 16.881 24.141 1.00 46.72 181 ILE A C 1
ATOM 1475 O O . ILE A 1 181 ? -22.119 16.436 24.283 1.00 46.72 181 ILE A O 1
ATOM 1479 N N . PHE A 1 182 ? -20.551 17.396 22.984 1.00 43.16 182 PHE A N 1
ATOM 1480 C CA . PHE A 1 182 ? -21.400 17.491 21.798 1.00 43.16 182 PHE A CA 1
ATOM 1481 C C . PHE A 1 182 ? -21.846 16.112 21.288 1.00 43.16 182 PHE A C 1
ATOM 1483 O O . PHE A 1 182 ? -23.023 15.915 20.990 1.00 43.16 182 PHE A O 1
ATOM 1490 N N . ALA A 1 183 ? -20.943 15.130 21.258 1.00 41.66 183 ALA A N 1
ATOM 1491 C CA . ALA A 1 183 ? -21.267 13.780 20.799 1.00 41.66 183 ALA A CA 1
ATOM 1492 C C . ALA A 1 183 ? -22.161 12.982 21.759 1.00 41.66 183 ALA A C 1
ATOM 1494 O O . ALA A 1 183 ? -22.856 12.070 21.325 1.00 41.66 183 ALA A O 1
ATOM 1495 N N . ARG A 1 184 ? -22.166 13.316 23.057 1.00 37.97 184 ARG A N 1
ATOM 1496 C CA . ARG A 1 184 ? -23.001 12.628 24.055 1.00 37.97 184 ARG A CA 1
ATOM 1497 C C . ARG A 1 184 ? -24.473 13.053 24.014 1.00 37.97 184 ARG A C 1
ATOM 1499 O O . ARG A 1 184 ? -25.316 12.357 24.568 1.00 37.97 184 ARG A O 1
ATOM 1506 N N . ASN A 1 185 ? -24.772 14.202 23.409 1.00 43.50 185 ASN A N 1
ATOM 1507 C CA . ASN A 1 185 ? -26.093 14.834 23.444 1.00 43.50 185 ASN A CA 1
ATOM 1508 C C . ASN A 1 185 ? -26.860 14.739 22.108 1.00 43.5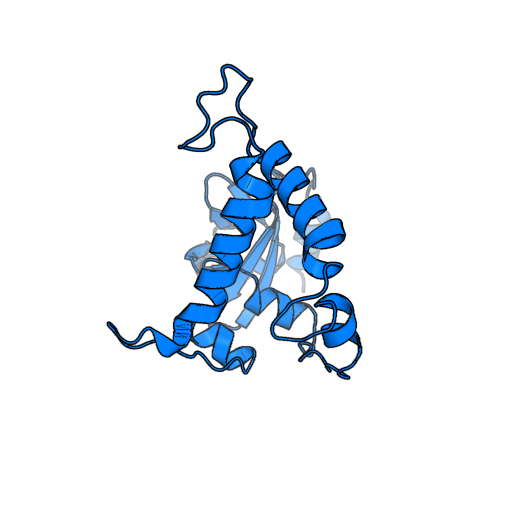0 185 ASN A C 1
ATOM 1510 O O . ASN A 1 185 ? -27.842 15.461 21.928 1.00 43.50 185 ASN A O 1
ATOM 1514 N N . LYS A 1 186 ? -26.429 13.876 21.182 1.00 37.12 186 LYS A N 1
ATOM 1515 C CA . LYS A 1 186 ? -27.108 13.600 19.910 1.00 37.12 186 LYS A CA 1
ATOM 1516 C C . LYS A 1 186 ? -27.499 12.130 19.824 1.00 37.12 186 LYS A C 1
ATOM 1518 O O . LYS A 1 186 ? -28.584 11.867 19.264 1.00 37.12 186 LYS A O 1
#

pLDDT: mean 76.61, std 13.76, range [37.12, 92.94]

Mean predicted aligned error: 12.97 Å

InterPro domains:
  IPR001584 Integrase, catalytic core [PS50994] (1-91)
  IPR009004 Transposase, Mu, C-terminal [G3DSA:2.30.30.130] (112-166)
  IPR009004 Transposase, Mu, C-terminal [SSF50610] (102-166)
  IPR012337 Ribonuclease H-like superfamily [SSF53098] (3-85)
  IPR015378 Transposase-like, Mu, C-terminal [PF09299] (105-163)
  IPR036397 Ribonuclease H superfamily [G3DSA:3.30.420.10] (1-107)

Sequence (186 aa):
MEQVAVDLRINLIFSAIGIPRGRGKIERFFQTINQMLLEGLPGYIENNCNEKLLTIQEFKKKLHCFLINEYNQTNHSSIKVSPIKKWSEQLFLPNMPNSLEELDLLLLEIPKIRKVHSDGIHFQGLRYTNPNLSAFVGEPVLIRYTPNDLAEIRVFYKNQFLCNAISPDISNYEINMDDLIFARNK

Nearest PDB structures (foldseek):
  7svw-assembly1_C  TM=6.974E-01  e=4.044E-09  [Scytonema hofmanni] UTEX 2349
  8ea4-assembly1_Z  TM=6.455E-01  e=6.569E-09  Scytonema hofmannii
  8rkv-assembly1_T  TM=6.613E-01  e=1.206E-07  Scytonema hofmannii
  7svw-assembly1_B  TM=6.461E-01  e=1.447E-07  [Scytonema hofmanni] UTEX 2349
  8rkv-assembly1_U  TM=6.327E-01  e=2.497E-07  Scytonema hofmannii

Solvent-accessible surface area (backbone atoms only — not comparable to full-atom values): 11287 Å² total; per-residue (Å²): 108,70,68,51,28,56,75,71,69,47,83,84,82,80,69,59,91,92,51,60,88,79,44,58,70,61,53,52,50,52,52,46,44,42,67,74,49,41,70,78,40,57,69,28,94,88,47,92,51,95,56,80,70,71,51,73,67,57,46,50,52,53,53,51,49,43,47,65,69,42,58,32,60,40,67,35,84,92,74,72,42,21,54,51,57,60,57,68,70,47,91,76,76,77,90,70,62,95,41,70,69,56,46,50,68,64,65,42,73,45,84,43,81,42,55,30,43,96,86,26,35,76,55,97,92,42,52,24,39,45,61,81,50,69,86,42,52,71,40,76,29,40,34,30,34,39,96,92,44,79,45,49,37,39,36,23,49,96,90,36,84,70,50,72,23,38,19,54,90,71,38,97,54,80,82,55,71,67,60,53,54,56,53,73,76,113

Foldseek 3Di:
DVVLCVLLVNDDDDDDPPDCPVPVVVVVVVVCCCVVPVVPAPPRPPDPDPDDHDDPVRVVVSVVCCVPPPQQQDQDPVVRHGVVVVVVVDPDDRSDDPDPVSVVVSVFDDKDKFAAACQATDDPNFGWDDLQCNVRHGHIWIWTHDPVDPQWIWTHDPNHTRDITGTVVPPVDDDDVVNNVVSVPD